Protein AF-0000000087335166 (afdb_homodimer)

pLDDT: mean 91.42, std 12.98, range [30.89, 98.88]

Organism: Triticum turgidum subsp. durum (NCBI:txid4567)

Structure (mmCIF, N/CA/C/O backbone):
data_AF-0000000087335166-model_v1
#
loop_
_entity.id
_entity.type
_entity.pdbx_description
1 polymer 'RNase H type-1 domain-containing protein'
#
loop_
_atom_site.group_PDB
_atom_site.id
_atom_site.type_symbol
_atom_site.label_atom_id
_atom_site.label_alt_id
_atom_site.label_comp_id
_atom_site.label_asym_id
_atom_site.label_entity_id
_atom_site.label_seq_id
_atom_site.pdbx_PDB_ins_code
_atom_site.Cartn_x
_atom_site.Cartn_y
_atom_site.Cartn_z
_atom_site.occupancy
_atom_site.B_iso_or_equiv
_atom_site.auth_seq_id
_atom_site.auth_comp_id
_atom_site.auth_asym_id
_atom_site.auth_atom_id
_atom_site.pdbx_PDB_model_num
ATOM 1 N N . MET A 1 1 ? -33.156 33.031 8.305 1 30.95 1 MET A N 1
ATOM 2 C CA . MET A 1 1 ? -31.938 32.594 8.938 1 30.95 1 MET A CA 1
ATOM 3 C C . MET A 1 1 ? -30.781 32.594 7.945 1 30.95 1 MET A C 1
ATOM 5 O O . MET A 1 1 ? -30.812 31.891 6.934 1 30.95 1 MET A O 1
ATOM 9 N N . THR A 1 2 ? -30.094 33.656 7.699 1 35.56 2 THR A N 1
ATOM 10 C CA . THR A 1 2 ? -29.078 33.875 6.68 1 35.56 2 THR A CA 1
ATOM 11 C C . THR A 1 2 ? -27.969 32.844 6.773 1 35.56 2 THR A C 1
ATOM 13 O O . THR A 1 2 ? -27.453 32.562 7.863 1 35.56 2 THR A O 1
ATOM 16 N N . GLU A 1 3 ? -27.984 31.812 5.883 1 39.59 3 GLU A N 1
ATOM 17 C CA . GLU A 1 3 ? -26.969 30.766 5.836 1 39.59 3 GLU A CA 1
ATOM 18 C C . GLU A 1 3 ? -25.578 31.344 6.094 1 39.59 3 GLU A C 1
ATOM 20 O O . GLU A 1 3 ? -25.188 32.344 5.477 1 39.59 3 GLU A O 1
ATOM 25 N N . LEU A 1 4 ? -25.188 31.453 7.262 1 42.62 4 LEU A N 1
ATOM 26 C CA . LEU A 1 4 ? -23.844 31.891 7.609 1 42.62 4 LEU A CA 1
ATOM 27 C C . LEU A 1 4 ? -22.844 31.516 6.516 1 42.62 4 LEU A C 1
ATOM 29 O O . LEU A 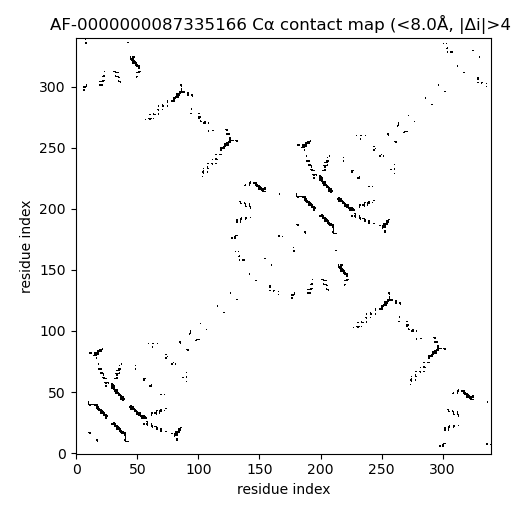1 4 ? -22.938 30.422 5.953 1 42.62 4 LEU A O 1
ATOM 33 N N . PRO A 1 5 ? -22.219 32.375 5.836 1 45.28 5 PRO A N 1
ATOM 34 C CA . PRO A 1 5 ? -21.328 32.125 4.691 1 45.28 5 PRO A CA 1
ATOM 35 C C . PRO A 1 5 ? -20.391 30.953 4.918 1 45.28 5 PRO A C 1
ATOM 37 O O . PRO A 1 5 ? -20 30.688 6.055 1 45.28 5 PRO A O 1
ATOM 40 N N . GLU A 1 6 ? -20.438 29.812 4.23 1 48.62 6 GLU A N 1
ATOM 41 C CA . GLU A 1 6 ? -19.797 28.516 4.074 1 48.62 6 GLU A CA 1
ATOM 42 C C . GLU A 1 6 ? -18.281 28.641 4.156 1 48.62 6 GLU A C 1
ATOM 44 O O . GLU A 1 6 ? -17.562 27.641 3.982 1 48.62 6 GLU A O 1
ATOM 49 N N . THR A 1 7 ? -17.656 29.859 4.105 1 54.09 7 THR A N 1
ATOM 50 C CA . THR A 1 7 ? -16.25 30.125 3.822 1 54.09 7 THR A CA 1
ATOM 51 C C . THR A 1 7 ? -15.43 30.141 5.109 1 54.09 7 THR A C 1
ATOM 53 O O . THR A 1 7 ? -14.297 30.625 5.125 1 54.09 7 THR A O 1
ATOM 56 N N . LYS A 1 8 ? -15.898 29.734 6.285 1 71.06 8 LYS A N 1
ATOM 57 C CA . LYS A 1 8 ? -15.219 30.109 7.523 1 71.06 8 LYS A CA 1
ATOM 58 C C . LYS A 1 8 ? -14.719 28.875 8.266 1 71.06 8 LYS A C 1
ATOM 60 O O . LYS A 1 8 ? -15.211 27.766 8.031 1 71.06 8 LYS A O 1
ATOM 65 N N . TRP A 1 9 ? -13.648 29.125 8.875 1 82.94 9 TRP A N 1
ATOM 66 C CA . TRP A 1 9 ? -13.148 28.156 9.836 1 82.94 9 TRP A CA 1
ATOM 67 C C . TRP A 1 9 ? -14.273 27.641 10.727 1 82.94 9 TRP A C 1
ATOM 69 O O . TRP A 1 9 ? -15.109 28.406 11.195 1 82.94 9 TRP A O 1
ATOM 79 N N . ARG A 1 10 ? -14.43 26.281 10.797 1 84.56 10 ARG A N 1
ATOM 80 C CA . ARG A 1 10 ? -15.484 25.656 11.594 1 84.56 10 ARG A CA 1
ATOM 81 C C . ARG A 1 10 ? -14.961 25.266 12.977 1 84.56 10 ARG A C 1
ATOM 83 O O . ARG A 1 10 ? -13.953 24.562 13.086 1 84.56 10 ARG A O 1
ATOM 90 N N . LYS A 1 11 ? -15.672 25.828 14.016 1 88.25 11 LYS A N 1
ATOM 91 C CA . LYS A 1 11 ? -15.289 25.469 15.375 1 88.25 11 LYS A CA 1
ATOM 92 C C . LYS A 1 11 ? -15.383 23.969 15.609 1 88.25 11 LYS A C 1
ATOM 94 O O . LYS A 1 11 ? -16.328 23.328 15.156 1 88.25 11 LYS A O 1
ATOM 99 N N . PRO A 1 12 ? -14.375 23.469 16.297 1 92.69 12 PRO A N 1
ATOM 100 C CA . PRO A 1 12 ? -14.508 22.062 16.688 1 92.69 12 PRO A CA 1
ATOM 101 C C . PRO A 1 12 ? -15.477 21.875 17.859 1 92.69 12 PRO A C 1
ATOM 103 O O . PRO A 1 12 ? -16 22.859 18.391 1 92.69 12 PRO A O 1
ATOM 106 N N . ASP A 1 13 ? -15.734 20.562 18.203 1 91.25 13 ASP A N 1
ATOM 107 C CA . ASP A 1 13 ? -16.406 20.312 19.469 1 91.25 13 ASP A CA 1
ATOM 108 C C . ASP A 1 13 ? -15.672 20.984 20.625 1 91.25 13 ASP A C 1
ATOM 110 O O . ASP A 1 13 ? -14.445 21.031 20.641 1 91.25 13 ASP A O 1
ATOM 114 N N . PRO A 1 14 ? -16.391 21.578 21.625 1 91.38 14 PRO A N 1
ATOM 115 C CA . PRO A 1 14 ? -15.758 22.359 22.688 1 91.38 14 PRO A CA 1
ATOM 116 C C . PRO A 1 14 ? -14.672 21.578 23.438 1 91.38 14 PRO A C 1
ATOM 118 O O . PRO A 1 14 ? -13.766 22.188 24.016 1 91.38 14 PRO A O 1
ATOM 121 N N . ARG A 1 15 ? -14.68 20.297 23.562 1 93.81 15 ARG A N 1
ATOM 122 C CA . ARG A 1 15 ? -13.672 19.516 24.281 1 93.81 15 ARG A CA 1
ATOM 123 C C . ARG A 1 15 ? -12.5 19.172 23.375 1 93.81 15 ARG A C 1
ATOM 125 O O . ARG A 1 15 ? -11.531 18.562 23.828 1 93.81 15 ARG A O 1
ATOM 132 N N . PHE A 1 16 ? -12.57 19.734 22.141 1 97.44 16 PHE A N 1
ATOM 133 C CA . PHE A 1 16 ? -11.555 19.328 21.172 1 97.44 16 PHE A CA 1
ATOM 134 C C . PHE A 1 16 ? -10.664 20.5 20.781 1 97.44 16 PHE A C 1
ATOM 136 O O . PHE A 1 16 ? -11.109 21.656 20.812 1 97.44 16 PHE A O 1
ATOM 143 N N . ILE A 1 17 ? -9.43 20.141 20.484 1 97.62 17 ILE A N 1
ATOM 144 C CA . ILE A 1 17 ? -8.523 21.062 19.812 1 97.62 17 ILE A CA 1
ATOM 145 C C . ILE A 1 17 ? -8.633 20.891 18.297 1 97.62 17 ILE A C 1
ATOM 147 O O . ILE A 1 17 ? -8.711 19.766 17.797 1 97.62 17 ILE A O 1
ATOM 151 N N . LYS A 1 18 ? -8.625 22.031 17.594 1 97.81 18 LYS A N 1
ATOM 152 C CA . LYS A 1 18 ? -8.664 21.969 16.141 1 97.81 18 LYS A CA 1
ATOM 153 C C . LYS A 1 18 ? -7.258 21.922 15.555 1 97.81 18 LYS A C 1
ATOM 155 O O . LYS A 1 18 ? -6.406 22.75 15.891 1 97.81 18 LYS A O 1
ATOM 160 N N . LEU A 1 19 ? -7.059 21 14.695 1 98.62 19 LEU A N 1
ATOM 161 C CA . LEU A 1 19 ? -5.824 20.875 13.93 1 98.62 19 LEU A CA 1
ATOM 162 C C . LEU A 1 19 ? -6.102 21.016 12.438 1 98.62 19 LEU A C 1
ATOM 164 O O . LEU A 1 19 ? -6.789 20.188 11.844 1 98.62 19 LEU A O 1
ATOM 168 N N . ASN A 1 20 ? -5.637 22.047 11.82 1 98.31 20 ASN A N 1
ATOM 169 C CA . ASN A 1 20 ? -5.66 22.188 10.375 1 98.31 20 ASN A CA 1
ATOM 170 C C . ASN A 1 20 ? -4.305 21.859 9.75 1 98.31 20 ASN A C 1
ATOM 172 O O . ASN A 1 20 ? -3.275 22.359 10.195 1 98.31 20 ASN A O 1
ATOM 176 N N . VAL A 1 21 ? -4.352 21.047 8.703 1 98.75 21 VAL A N 1
ATOM 177 C CA . VAL A 1 21 ? -3.088 20.672 8.07 1 98.75 21 VAL A CA 1
ATOM 178 C C . VAL A 1 21 ? -3.164 20.938 6.566 1 98.75 21 VAL A C 1
ATOM 180 O O . VAL A 1 21 ? -4.246 20.906 5.98 1 98.75 21 VAL A O 1
ATOM 183 N N . ASP A 1 22 ? -2.049 21.203 5.977 1 98.5 22 ASP A N 1
ATOM 184 C CA . ASP A 1 22 ? -1.891 21.359 4.535 1 98.5 22 ASP A CA 1
ATOM 185 C C . ASP A 1 22 ? -0.445 21.109 4.109 1 98.5 22 ASP A C 1
ATOM 187 O O . ASP A 1 22 ? 0.453 21.062 4.953 1 98.5 22 ASP A O 1
ATOM 191 N N . ALA A 1 23 ? -0.263 20.875 2.822 1 98.75 23 ALA A N 1
ATOM 192 C CA . ALA A 1 23 ? 1.06 20.656 2.242 1 98.75 23 ALA A CA 1
ATOM 193 C C . ALA A 1 23 ? 1.219 21.422 0.937 1 98.75 23 ALA A C 1
ATOM 195 O O . ALA A 1 23 ? 0.229 21.766 0.283 1 98.75 23 ALA A O 1
ATOM 196 N N . ALA A 1 24 ? 2.404 21.781 0.688 1 97.94 24 ALA A N 1
ATOM 197 C CA . ALA A 1 24 ? 2.805 22.281 -0.624 1 97.94 24 ALA A CA 1
ATOM 198 C C . ALA A 1 24 ? 3.723 21.297 -1.333 1 97.94 24 ALA A C 1
ATOM 200 O O . ALA A 1 24 ? 4.652 20.75 -0.726 1 97.94 24 ALA A O 1
ATOM 201 N N . PHE A 1 25 ? 3.363 21.016 -2.545 1 97.62 25 PHE A N 1
ATOM 202 C CA . PHE A 1 25 ? 4.168 20.094 -3.336 1 97.62 25 PHE A CA 1
ATOM 203 C C . PHE A 1 25 ? 4.5 20.688 -4.695 1 97.62 25 PHE A C 1
ATOM 205 O O . PHE A 1 25 ? 3.607 21.125 -5.426 1 97.62 25 PHE A O 1
ATOM 212 N N . PHE A 1 26 ? 5.676 20.766 -4.941 1 96 26 PHE A N 1
ATOM 213 C CA . PHE A 1 26 ? 6.152 21.266 -6.227 1 96 26 PHE A CA 1
ATOM 214 C C . PHE A 1 26 ? 6.809 20.141 -7.035 1 96 26 PHE A C 1
ATOM 216 O O . PHE A 1 26 ? 8 19.875 -6.871 1 96 26 PHE A O 1
ATOM 223 N N . ALA A 1 27 ? 6.082 19.656 -7.969 1 93.12 27 ALA A N 1
ATOM 224 C CA . ALA A 1 27 ? 6.402 18.422 -8.703 1 93.12 27 ALA A CA 1
ATOM 225 C C . ALA A 1 27 ? 7.68 18.594 -9.516 1 93.12 27 ALA A C 1
ATOM 227 O O . ALA A 1 27 ? 8.516 17.688 -9.578 1 93.12 27 ALA A O 1
ATOM 228 N N . HIS A 1 28 ? 7.871 19.75 -10.133 1 94.44 28 HIS A N 1
ATOM 229 C CA . HIS A 1 28 ? 9.016 19.984 -11 1 94.44 28 HIS A CA 1
ATOM 230 C C . HIS A 1 28 ? 10.32 19.953 -10.219 1 94.44 28 HIS A C 1
ATOM 232 O O . HIS A 1 28 ? 11.344 19.484 -10.734 1 94.44 28 HIS A O 1
ATOM 238 N N . GLU A 1 29 ? 10.281 20.375 -9.023 1 94.75 29 GLU A N 1
ATOM 239 C CA . GLU A 1 29 ? 11.477 20.438 -8.188 1 94.75 29 GLU A CA 1
ATOM 240 C C . GLU A 1 29 ? 11.602 19.203 -7.301 1 94.75 29 GLU A C 1
ATOM 242 O O . GLU A 1 29 ? 12.656 18.953 -6.73 1 94.75 29 GLU A O 1
ATOM 247 N N . GLY A 1 30 ? 10.508 18.484 -7.148 1 95.5 30 GLY A N 1
ATOM 248 C CA . GLY A 1 30 ? 10.5 17.344 -6.238 1 95.5 30 GLY A CA 1
ATOM 249 C C . GLY A 1 30 ? 10.625 17.75 -4.781 1 95.5 30 GLY A C 1
ATOM 250 O O . GLY A 1 30 ? 11.281 17.062 -3.996 1 95.5 30 GLY A O 1
ATOM 251 N N . ILE A 1 31 ? 10.172 18.906 -4.465 1 96.94 31 ILE A N 1
ATOM 252 C CA . ILE A 1 31 ? 10.281 19.469 -3.121 1 96.94 31 ILE A CA 1
ATOM 253 C C . ILE A 1 31 ? 8.883 19.766 -2.57 1 96.94 31 ILE A C 1
ATOM 255 O O . ILE A 1 31 ? 7.93 19.922 -3.336 1 96.94 31 ILE A O 1
ATOM 259 N N . GLY A 1 32 ? 8.789 19.703 -1.264 1 98 32 GLY A N 1
ATOM 260 C CA . GLY A 1 32 ? 7.52 20.031 -0.636 1 98 32 GLY A CA 1
ATOM 261 C C . GLY A 1 32 ? 7.676 20.656 0.735 1 98 32 GLY A C 1
ATOM 262 O O . GLY A 1 32 ? 8.781 21.031 1.133 1 98 32 GLY A O 1
ATOM 263 N N . ALA A 1 33 ? 6.594 20.828 1.336 1 98.81 33 ALA A N 1
ATOM 264 C CA . ALA A 1 33 ? 6.531 21.359 2.699 1 98.81 33 ALA A CA 1
ATOM 265 C C . ALA A 1 33 ? 5.207 21 3.363 1 98.81 33 ALA A C 1
ATOM 267 O O . ALA A 1 33 ? 4.215 20.734 2.682 1 98.81 33 ALA A O 1
ATOM 268 N N . THR A 1 34 ? 5.246 20.953 4.641 1 98.88 34 THR A N 1
ATOM 269 C CA . THR A 1 34 ? 4.035 20.656 5.402 1 98.88 34 THR A CA 1
ATOM 270 C C . THR A 1 34 ? 3.742 21.766 6.406 1 98.88 34 THR A C 1
ATOM 272 O O . THR A 1 34 ? 4.637 22.531 6.773 1 98.88 34 THR A O 1
ATOM 275 N N . ALA A 1 35 ? 2.492 21.859 6.789 1 98.88 35 ALA A N 1
ATOM 276 C CA . ALA A 1 35 ? 2.062 22.828 7.785 1 98.88 35 ALA A CA 1
ATOM 277 C C . ALA A 1 35 ? 0.957 22.266 8.672 1 98.88 35 ALA A C 1
ATOM 279 O O . ALA A 1 35 ? 0.096 21.516 8.195 1 98.88 35 ALA A O 1
ATOM 280 N N . ALA A 1 36 ? 0.984 22.641 9.883 1 98.88 36 ALA A N 1
ATOM 281 C CA . ALA A 1 36 ? -0.022 22.281 10.883 1 98.88 36 ALA A CA 1
ATOM 282 C C . ALA A 1 36 ? -0.33 23.453 11.805 1 98.88 36 ALA A C 1
ATOM 284 O O . ALA A 1 36 ? 0.583 24.141 12.273 1 98.88 36 ALA A O 1
ATOM 285 N N . ILE A 1 37 ? -1.623 23.734 11.984 1 98.38 37 ILE A N 1
ATOM 286 C CA . ILE A 1 37 ? -2.078 24.828 12.836 1 98.38 37 ILE A CA 1
ATOM 287 C C . ILE A 1 37 ? -3.002 24.281 13.922 1 98.38 37 ILE A C 1
ATOM 289 O O . ILE A 1 37 ? -3.969 23.578 13.625 1 98.38 37 ILE A O 1
ATOM 293 N N . LEU A 1 38 ? -2.725 24.625 15.156 1 98.38 38 LEU A N 1
ATOM 294 C CA . LEU A 1 38 ? -3.566 24.234 16.281 1 98.38 38 LEU A CA 1
ATOM 295 C C . LEU A 1 38 ? -4.293 25.453 16.859 1 98.38 38 LEU A C 1
ATOM 297 O O . LEU A 1 38 ? -3.664 26.453 17.188 1 98.38 38 LEU A O 1
ATOM 301 N N . ARG A 1 39 ? -5.551 25.312 16.938 1 96.75 39 ARG A N 1
ATOM 302 C CA . ARG A 1 39 ? -6.391 26.344 17.531 1 96.75 39 ARG A CA 1
ATOM 303 C C . ARG A 1 39 ? -7.348 25.734 18.562 1 96.75 39 ARG A C 1
ATOM 305 O O . ARG A 1 39 ? -7.734 24.578 18.438 1 96.75 39 ARG A O 1
ATOM 312 N N . ASP A 1 40 ? -7.805 26.609 19.531 1 95.19 40 ASP A N 1
ATOM 313 C CA . ASP A 1 40 ? -8.789 26.125 20.5 1 95.19 40 ASP A CA 1
ATOM 314 C C . ASP A 1 40 ? -10.211 26.266 19.938 1 95.19 40 ASP A C 1
ATOM 316 O O . ASP A 1 40 ? -10.391 26.625 18.781 1 95.19 40 ASP A O 1
ATOM 320 N N . ASN A 1 41 ? -11.164 25.922 20.766 1 92 41 ASN A N 1
ATOM 321 C CA . ASN A 1 41 ? -12.547 25.859 20.297 1 92 41 ASN A CA 1
ATOM 322 C C . ASN A 1 41 ? -13.125 27.266 20.078 1 92 41 ASN A C 1
ATOM 324 O O . ASN A 1 41 ? -14.234 27.406 19.562 1 92 41 ASN A O 1
ATOM 328 N N . ARG A 1 42 ? -12.453 28.312 20.391 1 88.69 42 ARG A N 1
ATOM 329 C CA . ARG A 1 42 ? -12.883 29.688 20.156 1 88.69 42 ARG A CA 1
ATOM 330 C C . ARG A 1 42 ? -12.156 30.281 18.969 1 88.69 42 ARG A C 1
ATOM 332 O O . ARG A 1 42 ? -12.375 31.453 18.609 1 88.69 42 ARG A O 1
ATOM 339 N N . GLY A 1 43 ? -11.25 29.484 18.422 1 91.69 43 GLY A N 1
ATOM 340 C CA . GLY A 1 43 ? -10.523 29.953 17.25 1 91.69 43 GLY A CA 1
ATOM 341 C C . GLY A 1 43 ? -9.203 30.609 17.594 1 91.69 43 GLY A C 1
ATOM 342 O O . GLY A 1 43 ? -8.508 31.125 16.703 1 91.69 43 GLY A O 1
ATOM 343 N N . ASN A 1 44 ? -8.852 30.625 18.875 1 92.69 44 ASN A N 1
ATOM 344 C CA . ASN A 1 44 ? -7.582 31.203 19.281 1 92.69 44 ASN A CA 1
ATOM 345 C C . ASN A 1 44 ? -6.406 30.312 18.891 1 92.69 44 ASN A C 1
ATOM 347 O O . ASN A 1 44 ? -6.469 29.094 19.047 1 92.69 44 ASN A O 1
ATOM 351 N N . PHE A 1 45 ? -5.367 30.984 18.469 1 96.19 45 PHE A N 1
ATOM 352 C CA . PHE A 1 45 ? -4.137 30.297 18.094 1 96.19 45 PHE A CA 1
ATOM 353 C C . PHE A 1 45 ? -3.469 29.672 19.297 1 96.19 45 PHE A C 1
ATOM 355 O O . PHE A 1 45 ? -3.324 30.312 20.344 1 96.19 45 PHE A O 1
ATOM 362 N N . ILE A 1 46 ? -3.061 28.438 19.188 1 97.88 46 ILE A N 1
ATOM 363 C CA . ILE A 1 46 ? -2.334 27.75 20.25 1 97.88 46 ILE A CA 1
ATOM 364 C C . ILE A 1 46 ? -0.884 27.531 19.828 1 97.88 46 ILE A C 1
ATOM 366 O O . ILE A 1 46 ? 0.045 27.891 20.547 1 97.88 46 ILE A O 1
ATOM 370 N N . ALA A 1 47 ? -0.665 26.969 18.703 1 98.62 47 ALA A N 1
ATOM 371 C CA . ALA A 1 47 ? 0.658 26.578 18.219 1 98.62 47 ALA A CA 1
ATOM 372 C C . ALA A 1 47 ? 0.633 26.281 16.719 1 98.62 47 ALA A C 1
ATOM 374 O O . ALA A 1 47 ? -0.438 26.125 16.125 1 98.62 47 ALA A O 1
ATOM 375 N N . ALA A 1 48 ? 1.848 26.219 16.125 1 98.69 48 ALA A N 1
ATOM 376 C CA . ALA A 1 48 ? 1.975 25.859 14.719 1 98.69 48 ALA A CA 1
ATOM 377 C C . ALA A 1 48 ? 3.303 25.156 14.445 1 98.69 48 ALA A C 1
ATOM 379 O O . ALA A 1 48 ? 4.242 25.266 15.234 1 98.69 48 ALA A O 1
ATOM 380 N N . HIS A 1 49 ? 3.262 24.391 13.398 1 98.75 49 HIS A N 1
ATOM 381 C CA . HIS A 1 49 ? 4.426 23.641 12.93 1 98.75 49 HIS A CA 1
ATOM 382 C C . HIS A 1 49 ? 4.52 23.656 11.414 1 98.75 49 HIS A C 1
ATOM 384 O O . HIS A 1 49 ? 3.504 23.547 10.719 1 98.75 49 HIS A O 1
ATOM 390 N N . CYS A 1 50 ? 5.684 23.922 10.875 1 98.69 50 CYS A N 1
ATOM 391 C CA . CYS A 1 50 ? 5.906 23.75 9.445 1 98.69 50 CYS A CA 1
ATOM 392 C C . CYS A 1 50 ? 7.23 23.047 9.18 1 98.69 50 CYS A C 1
ATOM 394 O O . CYS A 1 50 ? 8.148 23.109 9.992 1 98.69 50 CYS A O 1
ATOM 396 N N . LYS A 1 51 ? 7.309 22.344 8.125 1 98.75 51 LYS A N 1
ATOM 397 C CA . LYS A 1 51 ? 8.484 21.531 7.805 1 98.75 51 LYS A CA 1
ATOM 398 C C . LYS A 1 51 ? 8.766 21.531 6.305 1 98.75 51 LYS A C 1
ATOM 400 O O . LYS A 1 51 ? 7.875 21.25 5.5 1 98.75 51 LYS A O 1
ATOM 405 N N . PHE A 1 52 ? 9.984 21.938 5.977 1 98.62 52 PHE A N 1
ATOM 406 C CA . PHE A 1 52 ? 10.461 21.844 4.602 1 98.62 52 PHE A CA 1
ATOM 407 C C . PHE A 1 52 ? 10.852 20.422 4.254 1 98.62 52 PHE A C 1
ATOM 409 O O . PHE A 1 52 ? 11.5 19.734 5.051 1 98.62 52 PHE A O 1
ATOM 416 N N . ILE A 1 53 ? 10.367 19.953 3.111 1 98 53 ILE A N 1
ATOM 417 C CA . ILE A 1 53 ? 10.664 18.594 2.639 1 98 53 ILE A CA 1
ATOM 418 C C . ILE A 1 53 ? 11.547 18.672 1.392 1 98 53 ILE A C 1
ATOM 420 O O . ILE A 1 53 ? 11.055 18.969 0.299 1 98 53 ILE A O 1
ATOM 424 N N . ALA A 1 54 ? 12.758 18.328 1.493 1 97.31 54 ALA A N 1
ATOM 425 C CA . ALA A 1 54 ? 13.742 18.5 0.43 1 97.31 54 ALA A CA 1
ATOM 426 C C . ALA A 1 54 ? 13.523 17.5 -0.695 1 97.31 54 ALA A C 1
ATOM 428 O O . ALA A 1 54 ? 13.898 17.75 -1.844 1 97.31 54 ALA A O 1
ATOM 429 N N . ILE A 1 55 ? 13.031 16.328 -0.344 1 95.19 55 ILE A N 1
ATOM 430 C CA . ILE A 1 55 ? 12.719 15.312 -1.335 1 95.19 55 ILE A CA 1
ATOM 431 C C . ILE A 1 55 ? 11.289 14.812 -1.125 1 95.19 55 ILE A C 1
ATOM 433 O O . ILE A 1 55 ? 11.016 14.062 -0.185 1 95.19 55 ILE A O 1
ATOM 437 N N . ALA A 1 56 ? 10.422 15.297 -1.958 1 93.88 56 ALA A N 1
ATOM 438 C CA . ALA A 1 56 ? 9.016 14.898 -1.909 1 93.88 56 ALA A CA 1
ATOM 439 C C . ALA A 1 56 ? 8.648 14.055 -3.123 1 93.88 56 ALA A C 1
ATOM 441 O O . ALA A 1 56 ? 8.891 14.453 -4.266 1 93.88 56 ALA A O 1
ATOM 442 N N . ALA A 1 57 ? 8.125 12.875 -2.885 1 90.44 57 ALA A N 1
ATOM 443 C CA . ALA A 1 57 ? 7.844 11.898 -3.936 1 90.44 57 ALA A CA 1
ATOM 444 C C . ALA A 1 57 ? 6.68 12.359 -4.812 1 90.44 57 ALA A C 1
ATOM 446 O O . ALA A 1 57 ? 6.789 12.383 -6.039 1 90.44 57 ALA A O 1
ATOM 447 N N . ASP A 1 58 ? 5.586 12.672 -4.211 1 92.75 58 ASP A N 1
ATOM 448 C CA . ASP A 1 58 ? 4.383 13.094 -4.926 1 92.75 58 ASP A CA 1
ATOM 449 C C . ASP A 1 58 ? 3.449 13.891 -4.016 1 92.75 58 ASP A C 1
ATOM 451 O O . ASP A 1 58 ? 3.736 14.07 -2.83 1 92.75 58 ASP A O 1
ATOM 455 N N . ALA A 1 59 ? 2.389 14.352 -4.621 1 94.69 59 ALA A N 1
ATOM 456 C CA . ALA A 1 59 ? 1.476 15.25 -3.918 1 94.69 59 ALA A CA 1
ATOM 457 C C . ALA A 1 59 ? 0.772 14.531 -2.77 1 94.69 59 ALA A C 1
ATOM 459 O O . ALA A 1 59 ? 0.685 15.062 -1.659 1 94.69 59 ALA A O 1
ATOM 460 N N . ILE A 1 60 ? 0.292 13.297 -2.984 1 93.94 60 ILE A N 1
ATOM 461 C CA . ILE A 1 60 ? -0.485 12.586 -1.978 1 93.94 60 ILE A CA 1
ATOM 462 C C . ILE A 1 60 ? 0.413 12.211 -0.798 1 93.94 60 ILE A C 1
ATOM 464 O O . ILE A 1 60 ? -0.008 12.289 0.358 1 93.94 60 ILE A O 1
ATOM 468 N N . THR A 1 61 ? 1.596 11.836 -1.104 1 95.38 61 THR A N 1
ATOM 469 C CA . THR A 1 61 ? 2.535 11.516 -0.034 1 95.38 61 THR A CA 1
ATOM 470 C C . THR A 1 61 ? 2.838 12.758 0.801 1 95.38 61 THR A C 1
ATOM 472 O O . THR A 1 61 ? 2.906 12.688 2.029 1 95.38 61 THR A O 1
ATOM 475 N N . THR A 1 62 ? 3.004 13.859 0.151 1 97.94 62 THR A N 1
ATOM 476 C CA . THR A 1 62 ? 3.297 15.102 0.859 1 97.94 62 THR A CA 1
ATOM 477 C C . THR A 1 62 ? 2.123 15.508 1.746 1 97.94 62 THR A C 1
ATOM 479 O O . THR A 1 62 ? 2.32 15.953 2.879 1 97.94 62 THR A O 1
ATOM 482 N N . LYS A 1 63 ? 0.919 15.352 1.229 1 97.81 63 LYS A N 1
ATOM 483 C CA . LYS A 1 63 ? -0.272 15.648 2.021 1 97.81 63 LYS A CA 1
ATOM 484 C C . LYS A 1 63 ? -0.383 14.695 3.213 1 97.81 63 LYS A C 1
ATOM 486 O O . LYS A 1 63 ? -0.771 15.109 4.309 1 97.81 63 LYS A O 1
ATOM 491 N N . ALA A 1 64 ? -0.062 13.453 3.01 1 97.56 64 ALA A N 1
ATOM 492 C CA . ALA A 1 64 ? -0.031 12.484 4.105 1 97.56 64 ALA A CA 1
ATOM 493 C C . ALA A 1 64 ? 0.981 12.898 5.172 1 97.56 64 ALA A C 1
ATOM 495 O O . ALA A 1 64 ? 0.722 12.758 6.367 1 97.56 64 ALA A O 1
ATOM 496 N N . MET A 1 65 ? 2.088 13.367 4.711 1 98.44 65 MET A N 1
ATOM 497 C CA . MET A 1 65 ? 3.125 13.82 5.633 1 98.44 65 MET A CA 1
ATOM 498 C C . MET A 1 65 ? 2.631 14.992 6.477 1 98.44 65 MET A C 1
ATOM 500 O O . MET A 1 65 ? 2.939 15.078 7.664 1 98.44 65 MET A O 1
ATOM 504 N N . ALA A 1 66 ? 1.953 15.844 5.855 1 98.81 66 ALA A N 1
ATOM 505 C CA . ALA A 1 66 ? 1.384 16.953 6.613 1 98.81 66 ALA A CA 1
ATOM 506 C C . ALA A 1 66 ? 0.454 16.453 7.711 1 98.81 66 ALA A C 1
ATOM 508 O O . ALA A 1 66 ? 0.479 16.953 8.836 1 98.81 66 ALA A O 1
ATOM 509 N N . MET A 1 67 ? -0.375 15.492 7.391 1 98.75 67 MET A N 1
ATOM 510 C CA . MET A 1 67 ? -1.259 14.859 8.367 1 98.75 67 MET A CA 1
ATOM 511 C C . MET A 1 67 ? -0.456 14.234 9.5 1 98.75 67 MET A C 1
ATOM 513 O O . MET A 1 67 ? -0.72 14.5 10.68 1 98.75 67 MET A O 1
ATOM 517 N N . ARG A 1 68 ? 0.541 13.453 9.133 1 98.69 68 ARG A N 1
ATOM 518 C CA . ARG A 1 68 ? 1.398 12.805 10.109 1 98.69 68 ARG A CA 1
ATOM 519 C C . ARG A 1 68 ? 2.064 13.82 11.023 1 98.69 68 ARG A C 1
ATOM 521 O O . ARG A 1 68 ? 2.02 13.688 12.25 1 98.69 68 ARG A O 1
ATOM 528 N N . ASP A 1 69 ? 2.68 14.828 10.398 1 98.75 69 ASP A N 1
ATOM 529 C CA . ASP A 1 69 ? 3.42 15.836 11.148 1 98.75 69 ASP A CA 1
ATOM 530 C C . ASP A 1 69 ? 2.498 16.594 12.109 1 98.75 69 ASP A C 1
ATOM 532 O O . ASP A 1 69 ? 2.881 16.891 13.234 1 98.75 69 ASP A O 1
ATOM 536 N N . GLY A 1 70 ? 1.324 16.891 11.609 1 98.88 70 GLY A N 1
ATOM 537 C CA . GLY A 1 70 ? 0.349 17.562 12.453 1 98.88 70 GLY A CA 1
ATOM 538 C C . GLY A 1 70 ? -0.081 16.734 13.648 1 98.88 70 GLY A C 1
ATOM 539 O O . GLY A 1 70 ? -0.126 17.234 14.7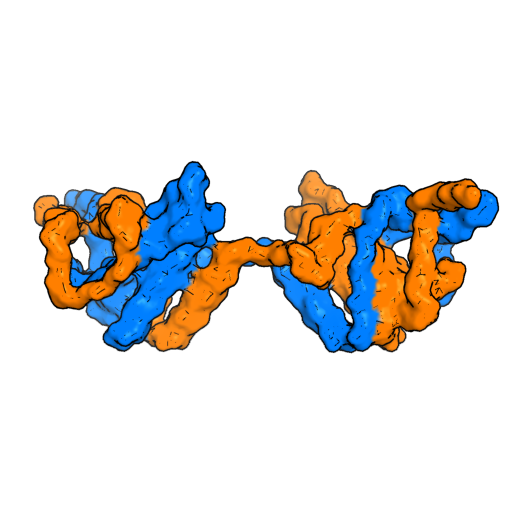73 1 98.88 70 GLY A O 1
ATOM 540 N N . LEU A 1 71 ? -0.415 15.547 13.43 1 98.69 71 LEU A N 1
ATOM 541 C CA . LEU A 1 71 ? -0.816 14.641 14.5 1 98.69 71 LEU A CA 1
ATOM 542 C C . LEU A 1 71 ? 0.31 14.461 15.508 1 98.69 71 LEU A C 1
ATOM 544 O O . LEU A 1 71 ? 0.073 14.5 16.719 1 98.69 71 LEU A O 1
ATOM 548 N N . LEU A 1 72 ? 1.489 14.289 14.961 1 98.31 72 LEU A N 1
ATOM 549 C CA . LEU A 1 72 ? 2.65 14.148 15.828 1 98.31 72 LEU A CA 1
ATOM 550 C C . LEU A 1 72 ? 2.832 15.391 16.688 1 98.31 72 LEU A C 1
ATOM 552 O O . LEU A 1 72 ? 3.09 15.289 17.891 1 98.31 72 LEU A O 1
ATOM 556 N N . PHE A 1 73 ? 2.727 16.516 16.094 1 98.56 73 PHE A N 1
ATOM 557 C CA . PHE A 1 73 ? 2.887 17.797 16.781 1 98.56 73 PHE A CA 1
ATOM 558 C C . PHE A 1 73 ? 1.848 17.953 17.891 1 98.56 73 PHE A C 1
ATOM 560 O O . PHE A 1 73 ? 2.189 18.25 19.031 1 98.56 73 PHE A O 1
ATOM 567 N N . ALA A 1 74 ? 0.625 17.672 17.547 1 98.56 74 ALA A N 1
ATOM 568 C CA . ALA A 1 74 ? -0.448 17.75 18.547 1 98.56 74 ALA A CA 1
ATOM 569 C C . ALA A 1 74 ? -0.212 16.781 19.688 1 98.56 74 ALA A C 1
ATOM 571 O O . ALA A 1 74 ? -0.392 17.125 20.859 1 98.56 74 ALA A O 1
ATOM 572 N N . ASN A 1 75 ? 0.161 15.609 19.359 1 98.12 75 ASN A N 1
ATOM 573 C CA . ASN A 1 75 ? 0.441 14.594 20.375 1 98.12 75 ASN A CA 1
ATOM 574 C C . ASN A 1 75 ? 1.581 15.016 21.297 1 98.12 75 ASN A C 1
ATOM 576 O O . ASN A 1 75 ? 1.519 14.797 22.5 1 98.12 75 ASN A O 1
ATOM 580 N N . SER A 1 76 ? 2.607 15.586 20.703 1 97.69 76 SER A N 1
ATOM 581 C CA . SER A 1 76 ? 3.783 15.992 21.453 1 97.69 76 SER A CA 1
ATOM 582 C C . SER A 1 76 ? 3.436 17.078 22.469 1 97.69 76 SER A C 1
ATOM 584 O O . SER A 1 76 ? 4.133 17.266 23.469 1 97.69 76 SER A O 1
ATOM 586 N N . LEU A 1 77 ? 2.408 17.844 22.234 1 97.81 77 LEU A N 1
ATOM 587 C CA . LEU A 1 77 ? 1.975 18.922 23.125 1 97.81 77 LEU A CA 1
ATOM 588 C C . LEU A 1 77 ? 1.025 18.375 24.188 1 97.81 77 LEU A C 1
ATOM 590 O O . LEU A 1 77 ? 0.584 19.125 25.062 1 97.81 77 LEU A O 1
ATOM 594 N N . GLY A 1 78 ? 0.622 17.125 24.047 1 97.25 78 GLY A N 1
ATOM 595 C CA . GLY A 1 78 ? -0.145 16.453 25.094 1 97.25 78 GLY A CA 1
ATOM 596 C C . GLY A 1 78 ? -1.645 16.547 24.875 1 97.25 78 GLY A C 1
ATOM 597 O O . GLY A 1 78 ? -2.426 16.25 25.781 1 97.25 78 GLY A O 1
ATOM 598 N N . PHE A 1 79 ? -2.035 16.938 23.734 1 97.25 79 PHE A N 1
ATOM 599 C CA . PHE A 1 79 ? -3.469 17 23.484 1 97.25 79 PHE A CA 1
ATOM 600 C C . PHE A 1 79 ? -4.043 15.609 23.266 1 97.25 79 PHE A C 1
ATOM 602 O O . PHE A 1 79 ? -3.416 14.766 22.625 1 97.25 79 PHE A O 1
ATOM 609 N N . SER A 1 80 ? -5.289 15.406 23.797 1 97.69 80 SER A N 1
ATOM 610 C CA . SER A 1 80 ? -5.832 14.047 23.766 1 97.69 80 SER A CA 1
ATOM 611 C C . SER A 1 80 ? -7.133 14 22.969 1 97.69 80 SER A C 1
ATOM 613 O O . SER A 1 80 ? -7.66 12.914 22.703 1 97.69 80 SER A O 1
ATOM 615 N N . ARG A 1 81 ? -7.703 15.094 22.688 1 98.12 81 ARG A N 1
ATOM 616 C CA . ARG A 1 81 ? -8.891 15.203 21.844 1 98.12 81 ARG A CA 1
ATOM 617 C C . ARG A 1 81 ? -8.672 16.188 20.703 1 98.12 81 ARG A C 1
ATOM 619 O O . ARG A 1 81 ? -8.594 17.406 20.938 1 98.12 81 ARG A O 1
ATOM 626 N N . ILE A 1 82 ? -8.625 15.688 19.547 1 98.31 82 ILE A N 1
ATOM 627 C CA . ILE A 1 82 ? -8.219 16.5 18.406 1 98.31 82 ILE A CA 1
ATOM 628 C C . ILE A 1 82 ? -9.227 16.328 17.266 1 98.31 82 ILE A C 1
ATOM 630 O O . ILE A 1 82 ? -9.625 15.203 16.938 1 98.31 82 ILE A O 1
ATOM 634 N N . GLU A 1 83 ? -9.695 17.359 16.703 1 98.25 83 GLU A N 1
ATOM 635 C CA . GLU A 1 83 ? -10.406 17.391 15.43 1 98.25 83 GLU A CA 1
ATOM 636 C C . GLU A 1 83 ? -9.5 17.891 14.305 1 98.25 83 GLU A C 1
ATOM 638 O O . GLU A 1 83 ? -9.125 19.062 14.281 1 98.25 83 GLU A O 1
ATOM 643 N N . VAL A 1 84 ? -9.203 17.031 13.398 1 98.44 84 VAL A N 1
ATOM 644 C CA . VAL A 1 84 ? -8.281 17.359 12.312 1 98.44 84 VAL A CA 1
ATOM 645 C C . VAL A 1 84 ? -9.07 17.734 11.062 1 98.44 84 VAL A C 1
ATOM 647 O O . VAL A 1 84 ? -10.039 17.062 10.703 1 98.44 84 VAL A O 1
ATOM 650 N N . GLU A 1 85 ? -8.617 18.766 10.438 1 97.69 85 GLU A N 1
ATOM 651 C CA . GLU A 1 85 ? -9.234 19.203 9.188 1 97.69 85 GLU A CA 1
ATOM 652 C C . GLU A 1 85 ? -8.188 19.391 8.086 1 97.69 85 GLU A C 1
ATOM 654 O O . GLU A 1 85 ? -7.094 19.891 8.344 1 97.69 85 GLU A O 1
ATOM 659 N N . SER A 1 86 ? -8.5 19 6.922 1 97.69 86 SER A N 1
ATOM 660 C CA . SER A 1 86 ? -7.699 19.172 5.711 1 97.69 86 SER A CA 1
ATOM 661 C C . SER A 1 86 ? -8.586 19.422 4.492 1 97.69 86 SER A C 1
ATOM 663 O O . SER A 1 86 ? -9.719 18.938 4.441 1 97.69 86 SER A O 1
ATOM 665 N N . ASP A 1 87 ? -8.062 20.062 3.539 1 96.06 87 ASP A N 1
ATOM 666 C CA . ASP A 1 87 ? -8.852 20.281 2.33 1 96.06 87 ASP A CA 1
ATOM 667 C C . ASP A 1 87 ? -8.609 19.156 1.314 1 96.06 87 ASP A C 1
ATOM 669 O O . ASP A 1 87 ? -9.055 19.25 0.17 1 96.06 87 ASP A O 1
ATOM 673 N N . SER A 1 88 ? -7.895 18.219 1.65 1 96.5 88 SER A N 1
ATOM 674 C CA . SER A 1 88 ? -7.715 17.031 0.835 1 96.5 88 SER A CA 1
ATOM 675 C C . SER A 1 88 ? -8.703 15.938 1.231 1 96.5 88 SER A C 1
ATOM 677 O O . SER A 1 88 ? -8.492 15.234 2.225 1 96.5 88 SER A O 1
ATOM 679 N N . LEU A 1 89 ? -9.695 15.82 0.414 1 95.38 89 LEU A N 1
ATOM 680 C CA . LEU A 1 89 ? -10.695 14.789 0.679 1 95.38 89 LEU A CA 1
ATOM 681 C C . LEU A 1 89 ? -10.062 13.406 0.695 1 95.38 89 LEU A C 1
ATOM 683 O O . LEU A 1 89 ? -10.438 12.555 1.509 1 95.38 89 LEU A O 1
ATOM 687 N N . GLN A 1 90 ? -9.133 13.195 -0.191 1 93.94 90 GLN A N 1
ATOM 688 C CA . GLN A 1 90 ? -8.469 11.898 -0.288 1 93.94 90 GLN A CA 1
ATOM 689 C C . GLN A 1 90 ? -7.762 11.547 1.018 1 93.94 90 GLN A C 1
ATOM 691 O O . GLN A 1 90 ? -7.922 10.438 1.535 1 93.94 90 GLN A O 1
ATOM 696 N N . VAL A 1 91 ? -7.043 12.453 1.62 1 96.38 91 VAL A N 1
ATOM 697 C CA . VAL A 1 91 ? -6.301 12.234 2.855 1 96.38 91 VAL A CA 1
ATOM 698 C C . VAL A 1 91 ? -7.27 12 4.012 1 96.38 91 VAL A C 1
ATOM 700 O O . VAL A 1 91 ? -7.059 11.109 4.84 1 96.38 91 VAL A O 1
ATOM 703 N N . ILE A 1 92 ? -8.312 12.773 4.016 1 97.06 92 ILE A N 1
ATOM 704 C CA . ILE A 1 92 ? -9.312 12.633 5.062 1 97.06 92 ILE A CA 1
ATOM 705 C C . ILE A 1 92 ? -9.953 11.25 4.988 1 97.06 92 ILE A C 1
ATOM 707 O O . ILE A 1 92 ? -10.117 10.578 6.008 1 97.06 92 ILE A O 1
ATOM 711 N N . ASN A 1 93 ? -10.297 10.828 3.807 1 94.5 93 ASN A N 1
ATOM 712 C CA . ASN A 1 93 ? -10.922 9.516 3.635 1 94.5 93 ASN A CA 1
ATOM 713 C C . ASN A 1 93 ? -9.984 8.391 4.059 1 94.5 93 ASN A C 1
ATOM 715 O O . ASN A 1 93 ? -10.414 7.414 4.672 1 94.5 93 ASN A O 1
ATOM 719 N N . PHE A 1 94 ? -8.734 8.516 3.76 1 92.06 94 PHE A N 1
ATOM 720 C CA . PHE A 1 94 ? -7.754 7.508 4.148 1 92.06 94 PHE A CA 1
ATOM 721 C C . PHE A 1 94 ? -7.625 7.441 5.664 1 92.06 94 PHE A C 1
ATOM 723 O O . PHE A 1 94 ? -7.676 6.355 6.25 1 92.06 94 PHE A O 1
ATOM 730 N N . CYS A 1 95 ? -7.582 8.547 6.324 1 94.81 95 CYS A N 1
ATOM 731 C CA . CYS A 1 95 ? -7.34 8.602 7.762 1 94.81 95 CYS A CA 1
ATOM 732 C C . CYS A 1 95 ? -8.594 8.234 8.547 1 94.81 95 CYS A C 1
ATOM 734 O O . CYS A 1 95 ? -8.5 7.672 9.641 1 94.81 95 CYS A O 1
ATOM 736 N N . SER A 1 96 ? -9.711 8.555 7.988 1 93.94 96 SER A N 1
ATOM 737 C CA . SER A 1 96 ? -10.953 8.258 8.688 1 93.94 96 SER A CA 1
ATOM 738 C C . SER A 1 96 ? -11.375 6.809 8.477 1 93.94 96 SER A C 1
ATOM 740 O O . SER A 1 96 ? -12.32 6.332 9.109 1 93.94 96 SER A O 1
ATOM 742 N N . GLY A 1 97 ? -10.727 6.133 7.512 1 89.88 97 GLY A N 1
ATOM 743 C CA . GLY A 1 97 ? -11.031 4.734 7.258 1 89.88 97 GLY A CA 1
ATOM 744 C C . GLY A 1 97 ? -12.133 4.539 6.234 1 89.88 97 GLY A C 1
ATOM 745 O O . GLY A 1 97 ? -12.57 3.412 5.996 1 89.88 97 GLY A O 1
ATOM 746 N N . GLN A 1 98 ? -12.586 5.625 5.691 1 88.06 98 GLN A N 1
ATOM 747 C CA . GLN A 1 98 ? -13.617 5.523 4.664 1 88.06 98 GLN A CA 1
ATOM 748 C C . GLN A 1 98 ? -13.078 4.844 3.408 1 88.06 98 GLN A C 1
ATOM 750 O O . GLN A 1 98 ? -13.82 4.184 2.684 1 88.06 98 GLN A O 1
ATOM 755 N N . THR A 1 99 ? -11.797 5.086 3.066 1 86.88 99 THR A N 1
ATOM 756 C CA . THR A 1 99 ? -11.102 4.438 1.964 1 86.88 99 THR A CA 1
ATOM 757 C C . THR A 1 99 ? -9.789 3.814 2.445 1 86.88 99 THR A C 1
ATOM 759 O O . THR A 1 99 ? -9.102 4.387 3.291 1 86.88 99 THR A O 1
ATOM 762 N N . ARG A 1 100 ? -9.469 2.746 1.746 1 81.94 100 ARG A N 1
ATOM 763 C CA . ARG A 1 100 ? -8.195 2.123 2.084 1 81.94 100 ARG A CA 1
ATOM 764 C C . ARG A 1 100 ? -7.035 2.871 1.438 1 81.94 100 ARG A C 1
ATOM 766 O O . ARG A 1 100 ? -7.125 3.293 0.282 1 81.94 100 ARG A O 1
ATOM 773 N N . TRP A 1 101 ? -6.012 3.031 2.215 1 78.44 101 TRP A N 1
ATOM 774 C CA . TRP A 1 101 ? -4.859 3.781 1.729 1 78.44 101 TRP A CA 1
ATOM 775 C C . TRP A 1 101 ? -3.875 2.863 1.011 1 78.44 101 TRP A C 1
ATOM 777 O O . TRP A 1 101 ? -2.896 3.328 0.424 1 78.44 101 TRP A O 1
ATOM 787 N N . TRP A 1 102 ? -4.109 1.571 1.053 1 74 102 TRP A N 1
ATOM 788 C CA . TRP A 1 102 ? -3.266 0.604 0.362 1 74 102 TRP A CA 1
ATOM 789 C C . TRP A 1 102 ? -4.047 -0.125 -0.725 1 74 102 TRP A C 1
ATOM 791 O O . TRP A 1 102 ? -5.27 -0.271 -0.627 1 74 102 TRP A O 1
ATOM 801 N N . ASP A 1 103 ? -3.332 -0.458 -1.769 1 77.5 103 ASP A N 1
ATOM 802 C CA . ASP A 1 103 ? -3.959 -1.219 -2.846 1 77.5 103 ASP A CA 1
ATOM 803 C C . ASP A 1 103 ? -4.191 -2.67 -2.43 1 77.5 103 ASP A C 1
ATOM 805 O O . ASP A 1 103 ? -3.504 -3.184 -1.544 1 77.5 103 ASP A O 1
ATOM 809 N N . GLU A 1 104 ? -5.207 -3.271 -3.055 1 82.56 104 GLU A N 1
ATOM 810 C CA . GLU A 1 104 ? -5.523 -4.676 -2.812 1 82.56 104 GLU A CA 1
ATOM 811 C C . GLU A 1 104 ? -4.301 -5.562 -3.018 1 82.56 104 GLU A C 1
ATOM 813 O O . GLU A 1 104 ? -4.094 -6.527 -2.279 1 82.56 104 GLU A O 1
ATOM 818 N N . ALA A 1 105 ? -3.467 -5.121 -3.916 1 89.25 105 ALA A N 1
ATOM 819 C CA . ALA A 1 105 ? -2.275 -5.91 -4.219 1 89.25 105 ALA A CA 1
ATOM 820 C C . ALA A 1 105 ? -1.293 -5.891 -3.053 1 89.25 105 ALA A C 1
ATOM 822 O O . ALA A 1 105 ? -0.62 -6.887 -2.785 1 89.25 105 ALA A O 1
ATOM 823 N N . ALA A 1 106 ? -1.262 -4.754 -2.373 1 87.75 106 ALA A N 1
ATOM 824 C CA . ALA A 1 106 ? -0.332 -4.598 -1.257 1 87.75 106 ALA A CA 1
ATOM 825 C C . ALA A 1 106 ? -0.608 -5.625 -0.164 1 87.75 106 ALA A C 1
ATOM 827 O O . ALA A 1 106 ? 0.322 -6.215 0.391 1 87.75 106 ALA A O 1
ATOM 828 N N . VAL A 1 107 ? -1.847 -5.879 0.132 1 86.75 107 VAL A N 1
ATOM 829 C CA . VAL A 1 107 ? -2.244 -6.84 1.154 1 86.75 107 VAL A CA 1
ATOM 830 C C . VAL A 1 107 ? -1.793 -8.242 0.75 1 86.75 107 VAL A C 1
ATOM 832 O O . VAL A 1 107 ? -1.271 -8.992 1.575 1 86.75 107 VAL A O 1
ATOM 835 N N . VAL A 1 108 ? -1.99 -8.547 -0.465 1 94.81 108 VAL A N 1
ATOM 836 C CA . VAL A 1 108 ? -1.657 -9.875 -0.969 1 94.81 108 VAL A CA 1
ATOM 837 C C . VAL A 1 108 ? -0.143 -10.07 -0.948 1 94.81 108 VAL A C 1
ATOM 839 O O . VAL A 1 108 ? 0.347 -11.133 -0.542 1 94.81 108 VAL A O 1
ATOM 842 N N . PHE A 1 109 ? 0.59 -9.023 -1.337 1 94.38 109 PHE A N 1
ATOM 843 C CA . PHE A 1 109 ? 2.043 -9.133 -1.324 1 94.38 109 PHE A CA 1
ATOM 844 C C . PHE A 1 109 ? 2.562 -9.289 0.1 1 94.38 109 PHE A C 1
ATOM 846 O O . PHE A 1 109 ? 3.525 -10.023 0.337 1 94.38 109 PHE A O 1
ATOM 853 N N . ALA A 1 110 ? 1.948 -8.586 1.008 1 90.12 110 ALA A N 1
ATOM 854 C CA . ALA A 1 110 ? 2.318 -8.773 2.408 1 90.12 110 ALA A CA 1
ATOM 855 C C . ALA A 1 110 ? 2.127 -10.227 2.834 1 90.12 110 ALA A C 1
ATOM 857 O O . ALA A 1 110 ? 2.963 -10.789 3.549 1 90.12 110 ALA A O 1
ATOM 858 N N . GLU A 1 111 ? 1.062 -10.852 2.426 1 93.94 111 GLU A N 1
ATOM 859 C CA . GLU A 1 111 ? 0.819 -12.266 2.711 1 93.94 111 GLU A CA 1
ATOM 860 C C . GLU A 1 111 ? 1.899 -13.141 2.092 1 93.94 111 GLU A C 1
ATOM 862 O O . GLU A 1 111 ? 2.352 -14.109 2.713 1 93.94 111 GLU A O 1
ATOM 867 N N . CYS A 1 112 ? 2.25 -12.852 0.859 1 96.62 112 CYS A N 1
ATOM 868 C CA . CYS A 1 112 ? 3.309 -13.609 0.205 1 96.62 112 CYS A CA 1
ATOM 869 C C . CYS A 1 112 ? 4.578 -13.617 1.049 1 96.62 112 CYS A C 1
ATOM 871 O O . CYS A 1 112 ? 5.18 -14.672 1.267 1 96.62 112 CYS A O 1
ATOM 873 N N . ILE A 1 113 ? 4.941 -12.469 1.538 1 92.62 113 ILE A N 1
ATOM 874 C CA . ILE A 1 113 ? 6.16 -12.328 2.328 1 92.62 113 ILE A CA 1
ATOM 875 C C . ILE A 1 113 ? 6.027 -13.125 3.627 1 92.62 113 ILE A C 1
ATOM 877 O O . ILE A 1 113 ? 6.969 -13.797 4.051 1 92.62 113 ILE A O 1
ATOM 881 N N . ASP A 1 114 ? 4.883 -13.016 4.207 1 92.56 114 ASP A N 1
ATOM 882 C CA . ASP A 1 114 ? 4.621 -13.773 5.426 1 92.56 114 ASP A CA 1
ATOM 883 C C . ASP A 1 114 ? 4.781 -15.273 5.184 1 92.56 114 ASP A C 1
ATOM 885 O O . ASP A 1 114 ? 5.406 -15.969 5.984 1 92.56 114 ASP A O 1
ATOM 889 N N . ILE A 1 115 ? 4.207 -15.781 4.176 1 96.38 115 ILE A N 1
ATOM 890 C CA . ILE A 1 115 ? 4.277 -17.203 3.854 1 96.38 115 ILE A CA 1
ATOM 891 C C . ILE A 1 115 ? 5.727 -17.594 3.6 1 96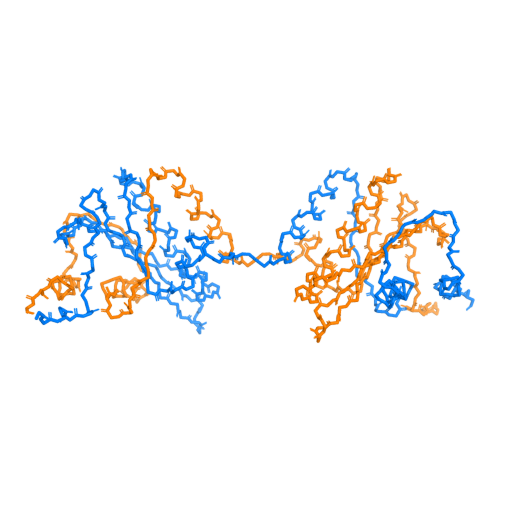.38 115 ILE A C 1
ATOM 893 O O . ILE A 1 115 ? 6.16 -18.672 4.016 1 96.38 115 ILE A O 1
ATOM 897 N N . CYS A 1 116 ? 6.488 -16.75 2.854 1 96.44 116 CYS A N 1
ATOM 898 C CA . CYS A 1 116 ? 7.895 -17.031 2.584 1 96.44 116 CYS A CA 1
ATOM 899 C C . CYS A 1 116 ? 8.664 -17.266 3.879 1 96.44 116 CYS A C 1
ATOM 901 O O . CYS A 1 116 ? 9.562 -18.109 3.928 1 96.44 116 CYS A O 1
ATOM 903 N N . SER A 1 117 ? 8.297 -16.516 4.883 1 94.06 117 SER A N 1
ATOM 904 C CA . SER A 1 117 ? 8.984 -16.641 6.164 1 94.06 117 SER A CA 1
ATOM 905 C C . SER A 1 117 ? 8.734 -18 6.797 1 94.06 117 SER A C 1
ATOM 907 O O . SER A 1 117 ? 9.516 -18.453 7.637 1 94.06 117 SER A O 1
ATOM 909 N N . SER A 1 118 ? 7.637 -18.562 6.41 1 94.44 118 SER A N 1
ATOM 910 C CA . SER A 1 118 ? 7.297 -19.891 6.934 1 94.44 118 SER A CA 1
ATOM 911 C C . SER A 1 118 ? 7.918 -21 6.086 1 94.44 118 SER A C 1
ATOM 913 O O . SER A 1 118 ? 7.934 -22.156 6.488 1 94.44 118 SER A O 1
ATOM 915 N N . ILE A 1 119 ? 8.32 -20.422 5.02 1 94.12 119 ILE A N 1
ATOM 916 C CA . ILE A 1 119 ? 9.008 -21.344 4.133 1 94.12 119 ILE A CA 1
ATOM 917 C C . ILE A 1 119 ? 10.508 -21.281 4.375 1 94.12 119 ILE A C 1
ATOM 919 O O . ILE A 1 119 ? 11.039 -20.234 4.75 1 94.12 119 ILE A O 1
ATOM 923 N N . GLY A 1 120 ? 11.281 -22.266 4.48 1 92.56 120 GLY A N 1
ATOM 924 C CA . GLY A 1 120 ? 12.719 -22.328 4.676 1 92.56 120 GLY A CA 1
ATOM 925 C C . GLY A 1 120 ? 13.484 -21.375 3.764 1 92.56 120 GLY A C 1
ATOM 926 O O . GLY A 1 120 ? 13.93 -20.312 4.195 1 92.56 120 GLY A O 1
ATOM 927 N N . LYS A 1 121 ? 13.695 -21.547 2.555 1 95.94 121 LYS A N 1
ATOM 928 C CA . LYS A 1 121 ? 14.391 -20.734 1.561 1 95.94 121 LYS A CA 1
ATOM 929 C C . LYS A 1 121 ? 13.562 -20.594 0.284 1 95.94 121 LYS A C 1
ATOM 931 O O . LYS A 1 121 ? 13.211 -21.609 -0.339 1 95.94 121 LYS A O 1
ATOM 936 N N . VAL A 1 122 ? 13.273 -19.359 -0.081 1 97.88 122 VAL A N 1
ATOM 937 C CA . VAL A 1 122 ? 12.531 -19.078 -1.309 1 97.88 122 VAL A CA 1
ATOM 938 C C . VAL A 1 122 ? 13.336 -18.141 -2.195 1 97.88 122 VAL A C 1
ATOM 940 O O . VAL A 1 122 ? 13.891 -17.141 -1.715 1 97.88 122 VAL A O 1
ATOM 943 N N . THR A 1 123 ? 13.484 -18.406 -3.432 1 97.12 123 THR A N 1
ATOM 944 C CA . THR A 1 123 ? 14.094 -17.531 -4.418 1 97.12 123 THR A CA 1
ATOM 945 C C . THR A 1 123 ? 13.109 -17.188 -5.527 1 97.12 123 THR A C 1
ATOM 947 O O . THR A 1 123 ? 12.273 -18.016 -5.898 1 97.12 123 THR A O 1
ATOM 950 N N . PHE A 1 124 ? 13.141 -15.969 -6.059 1 97.38 124 PHE A N 1
ATOM 951 C CA . PHE A 1 124 ? 12.234 -15.492 -7.094 1 97.38 124 PHE A CA 1
ATOM 952 C C . PHE A 1 124 ? 12.992 -15.219 -8.391 1 97.38 124 PHE A C 1
ATOM 954 O O . PHE A 1 124 ? 14.031 -14.562 -8.383 1 97.38 124 PHE A O 1
ATOM 961 N N . LYS A 1 125 ? 12.414 -15.68 -9.484 1 96.25 125 LYS A N 1
ATOM 962 C CA . LYS A 1 125 ? 13.016 -15.477 -10.797 1 96.25 125 LYS A CA 1
ATOM 963 C C . LYS A 1 125 ? 11.961 -15.086 -11.828 1 96.25 125 LYS A C 1
ATOM 965 O O . LYS A 1 125 ? 10.859 -15.641 -11.836 1 96.25 125 LYS A O 1
ATOM 970 N N . HIS A 1 126 ? 12.32 -14.141 -12.688 1 96.31 126 HIS A N 1
ATOM 971 C CA . HIS A 1 126 ? 11.469 -13.781 -13.82 1 96.31 126 HIS A CA 1
ATOM 972 C C . HIS A 1 126 ? 11.742 -14.672 -15.023 1 96.31 126 HIS A C 1
ATOM 974 O O . HIS A 1 126 ? 12.898 -14.992 -15.312 1 96.31 126 HIS A O 1
ATOM 980 N N . CYS A 1 127 ? 10.703 -15.086 -15.641 1 93.44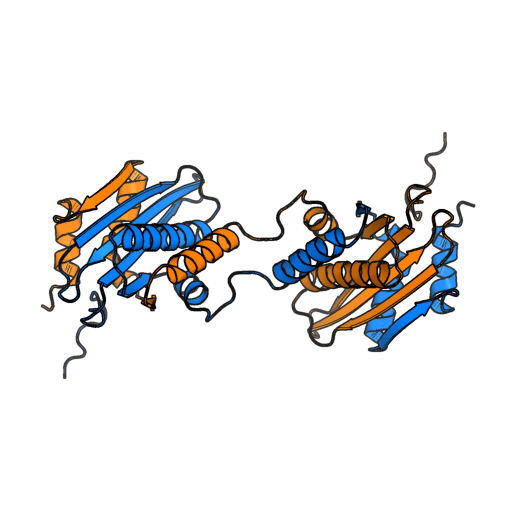 127 CYS A N 1
ATOM 981 C CA . CYS A 1 127 ? 10.836 -15.82 -16.891 1 93.44 127 CYS A CA 1
ATOM 982 C C . CYS A 1 127 ? 10.008 -15.172 -18 1 93.44 127 CYS A C 1
ATOM 984 O O . CYS A 1 127 ? 9.117 -14.367 -17.719 1 93.44 127 CYS A O 1
ATOM 986 N N . LEU A 1 128 ? 10.336 -15.469 -19.219 1 91.12 128 LEU A N 1
ATOM 987 C CA . LEU A 1 128 ? 9.562 -14.977 -20.344 1 91.12 128 LEU A CA 1
ATOM 988 C C . LEU A 1 128 ? 8.203 -15.664 -20.422 1 91.12 128 LEU A C 1
ATOM 990 O O . LEU A 1 128 ? 8.07 -16.828 -20.031 1 91.12 128 LEU A O 1
ATOM 994 N N . ARG A 1 129 ? 7.293 -14.961 -21.016 1 89.75 129 ARG A N 1
ATOM 995 C CA . ARG A 1 129 ? 5.938 -15.484 -21.141 1 89.75 129 ARG A CA 1
ATOM 996 C C . ARG A 1 129 ? 5.938 -16.844 -21.844 1 89.75 129 ARG A C 1
ATOM 998 O O . ARG A 1 129 ? 5.199 -17.75 -21.453 1 89.75 129 ARG A O 1
ATOM 1005 N N . SER A 1 130 ? 6.801 -17.016 -22.797 1 86.5 130 SER A N 1
ATOM 1006 C CA . SER A 1 130 ? 6.863 -18.234 -23.594 1 86.5 130 SER A CA 1
ATOM 1007 C C . SER A 1 130 ? 7.355 -19.422 -22.766 1 86.5 130 SER A C 1
ATOM 1009 O O . SER A 1 130 ? 7.148 -20.578 -23.141 1 86.5 130 SER A O 1
ATOM 1011 N N . TYR A 1 131 ? 7.938 -19.156 -21.562 1 87.75 131 TYR A N 1
ATOM 1012 C CA . TYR A 1 131 ? 8.492 -20.203 -20.719 1 87.75 131 TYR A CA 1
ATOM 1013 C C . TYR A 1 131 ? 7.531 -20.562 -19.594 1 87.75 131 TYR A C 1
ATOM 1015 O O . TYR A 1 131 ? 7.805 -21.469 -18.797 1 87.75 131 TYR A O 1
ATOM 1023 N N . ASN A 1 132 ? 6.449 -19.891 -19.5 1 94.38 132 ASN A N 1
ATOM 1024 C CA . ASN A 1 132 ? 5.496 -20.094 -18.406 1 94.38 132 ASN A CA 1
ATOM 1025 C C . ASN A 1 132 ? 4.172 -20.641 -18.922 1 94.38 132 ASN A C 1
ATOM 1027 O O . ASN A 1 132 ? 3.111 -20.359 -18.375 1 94.38 132 ASN A O 1
ATOM 1031 N N . ASN A 1 133 ? 4.254 -21.453 -19.969 1 93.06 133 ASN A N 1
ATOM 1032 C CA . ASN A 1 133 ? 3.086 -21.891 -20.719 1 93.06 133 ASN A CA 1
ATOM 1033 C C . ASN A 1 133 ? 2.182 -22.781 -19.875 1 93.06 133 ASN A C 1
ATOM 1035 O O . ASN A 1 133 ? 0.955 -22.688 -19.969 1 93.06 133 ASN A O 1
ATOM 1039 N N . VAL A 1 134 ? 2.812 -23.656 -19.188 1 95.81 134 VAL A N 1
ATOM 1040 C CA . VAL A 1 134 ? 2.012 -24.609 -18.438 1 95.81 134 VAL A CA 1
ATOM 1041 C C . VAL A 1 134 ? 1.138 -23.875 -17.422 1 95.81 134 VAL A C 1
ATOM 1043 O O . VAL A 1 134 ? -0.068 -24.125 -17.344 1 95.81 134 VAL A O 1
ATOM 1046 N N . ALA A 1 135 ? 1.676 -22.953 -16.656 1 97.44 135 ALA A N 1
ATOM 1047 C CA . ALA A 1 135 ? 0.907 -22.172 -15.695 1 97.44 135 ALA A CA 1
ATOM 1048 C C . ALA A 1 135 ? -0.138 -21.312 -16.406 1 97.44 135 ALA A C 1
ATOM 1050 O O . ALA A 1 135 ? -1.255 -21.156 -15.906 1 97.44 135 ALA A O 1
ATOM 1051 N N . HIS A 1 136 ? 0.224 -20.781 -17.562 1 96.62 136 HIS A N 1
ATOM 1052 C CA . HIS A 1 136 ? -0.701 -19.984 -18.359 1 96.62 136 HIS A CA 1
ATOM 1053 C C . HIS A 1 136 ? -1.929 -20.781 -18.766 1 96.62 136 HIS A C 1
ATOM 1055 O O . HIS A 1 136 ? -3.062 -20.328 -18.594 1 96.62 136 HIS A O 1
ATOM 1061 N N . VAL A 1 137 ? -1.665 -21.938 -19.266 1 96.62 137 VAL A N 1
ATOM 1062 C CA . VAL A 1 137 ? -2.742 -22.812 -19.719 1 96.62 137 VAL A CA 1
ATOM 1063 C C . VAL A 1 137 ? -3.631 -23.188 -18.547 1 96.62 137 VAL A C 1
ATOM 1065 O O . VAL A 1 137 ? -4.859 -23.172 -18.656 1 96.62 137 VAL A O 1
ATOM 1068 N N . LEU A 1 138 ? -3 -23.547 -17.469 1 98.25 138 LEU A N 1
ATOM 1069 C CA . LEU A 1 138 ? -3.764 -23.953 -16.297 1 98.25 138 LEU A CA 1
ATOM 1070 C C . LEU A 1 138 ? -4.617 -22.812 -15.773 1 98.25 138 LEU A C 1
ATOM 1072 O O . LEU A 1 138 ? -5.773 -23.016 -15.398 1 98.25 138 LEU A O 1
ATOM 1076 N N . ALA A 1 139 ? -4.121 -21.578 -15.688 1 98.31 139 ALA A N 1
ATOM 1077 C CA . ALA A 1 139 ? -4.898 -20.422 -15.242 1 98.31 139 ALA A CA 1
ATOM 1078 C C . ALA A 1 139 ? -6.113 -20.203 -16.141 1 98.31 139 ALA A C 1
ATOM 1080 O O . ALA A 1 139 ? -7.219 -19.953 -15.648 1 98.31 139 ALA A O 1
ATOM 1081 N N . ASN A 1 140 ? -5.895 -20.312 -17.406 1 97.38 140 ASN A N 1
ATOM 1082 C CA . ASN A 1 140 ? -6.996 -20.141 -18.344 1 97.38 140 ASN A CA 1
ATOM 1083 C C . ASN A 1 140 ? -8.031 -21.25 -18.219 1 97.38 140 ASN A C 1
ATOM 1085 O O . ASN A 1 140 ? -9.234 -21 -18.312 1 97.38 140 ASN A O 1
ATOM 1089 N N . HIS A 1 141 ? -7.523 -22.406 -18.078 1 97.38 141 HIS A N 1
ATOM 1090 C CA . HIS A 1 141 ? -8.43 -23.531 -17.859 1 97.38 141 HIS A CA 1
ATOM 1091 C C . HIS A 1 141 ? -9.336 -23.281 -16.656 1 97.38 141 HIS A C 1
ATOM 1093 O O . HIS A 1 141 ? -10.547 -23.5 -16.734 1 97.38 141 HIS A O 1
ATOM 1099 N N . SER A 1 142 ? -8.727 -22.891 -15.555 1 97.88 142 SER A N 1
ATOM 1100 C CA . SER A 1 142 ? -9.477 -22.594 -14.336 1 97.88 142 SER A CA 1
ATOM 1101 C C . SER A 1 142 ? -10.516 -21.5 -14.586 1 97.88 142 SER A C 1
ATOM 1103 O O . SER A 1 142 ? -11.656 -21.609 -14.133 1 97.88 142 SER A O 1
ATOM 1105 N N . TYR A 1 143 ? -10.117 -20.5 -15.289 1 96.62 143 TYR A N 1
ATOM 1106 C CA . TYR A 1 143 ? -11.039 -19.406 -15.617 1 96.62 143 TYR A CA 1
ATOM 1107 C C . TYR A 1 143 ? -12.219 -19.922 -16.438 1 96.62 143 TYR A C 1
ATOM 1109 O O . TYR A 1 143 ? -13.375 -19.672 -16.078 1 96.62 143 TYR A O 1
ATOM 1117 N N . HIS A 1 144 ? -11.977 -20.625 -17.469 1 96.56 144 HIS A N 1
ATOM 1118 C CA . HIS A 1 144 ? -13.008 -21.062 -18.406 1 96.56 144 HIS A CA 1
ATOM 1119 C C . HIS A 1 144 ? -13.984 -22.031 -17.734 1 96.56 144 HIS A C 1
ATOM 1121 O O . HIS A 1 144 ? -15.18 -22 -18.031 1 96.56 144 HIS A O 1
ATOM 1127 N N . ASN A 1 145 ? -13.484 -22.828 -16.891 1 97 145 ASN A N 1
ATOM 1128 C CA . ASN A 1 145 ? -14.32 -23.859 -16.281 1 97 145 ASN A CA 1
ATOM 1129 C C . ASN A 1 145 ? -14.844 -23.422 -14.914 1 97 145 ASN A C 1
ATOM 1131 O O . ASN A 1 145 ? -15.602 -24.141 -14.266 1 97 145 ASN A O 1
ATOM 1135 N N . LYS A 1 146 ? -14.422 -22.281 -14.453 1 97.06 146 LYS A N 1
ATOM 1136 C CA . LYS A 1 146 ? -14.781 -21.75 -13.133 1 97.06 146 LYS A CA 1
ATOM 1137 C C . LYS A 1 146 ? -14.539 -22.797 -12.047 1 97.06 146 LYS A C 1
ATOM 1139 O O . LYS A 1 146 ? -15.422 -23.062 -11.227 1 97.06 146 LYS A O 1
ATOM 1144 N N . SER A 1 147 ? -13.391 -23.328 -12.109 1 96.25 147 SER A N 1
ATOM 1145 C CA . SER A 1 147 ? -13.078 -24.422 -11.203 1 96.25 147 SER A CA 1
ATOM 1146 C C . SER A 1 147 ? -11.836 -24.125 -10.375 1 96.25 147 SER A C 1
ATOM 1148 O O . SER A 1 147 ? -10.984 -23.328 -10.781 1 96.25 147 SER A O 1
ATOM 1150 N N . SER A 1 148 ? -11.836 -24.641 -9.211 1 97.81 148 SER A N 1
ATOM 1151 C CA . SER A 1 148 ? -10.719 -24.562 -8.273 1 97.81 148 SER A CA 1
ATOM 1152 C C . SER A 1 148 ? -10.375 -25.938 -7.711 1 97.81 148 SER A C 1
ATOM 1154 O O . SER A 1 148 ? -11.234 -26.609 -7.129 1 97.81 148 SER A O 1
ATOM 1156 N N . PHE A 1 149 ? -9.18 -26.375 -7.949 1 96.62 149 PHE A N 1
ATOM 1157 C CA . PHE A 1 149 ? -8.797 -27.656 -7.363 1 96.62 149 PHE A CA 1
ATOM 1158 C C . PHE A 1 149 ? -7.281 -27.797 -7.348 1 96.62 149 PHE A C 1
ATOM 1160 O O . PHE A 1 149 ? -6.562 -26.984 -7.934 1 96.62 149 PHE A O 1
ATOM 1167 N N . SER A 1 150 ? -6.773 -28.672 -6.59 1 98.12 150 SER A N 1
ATOM 1168 C CA . SER A 1 150 ? -5.371 -29.078 -6.5 1 98.12 150 SER A CA 1
ATOM 1169 C C . SER A 1 150 ? -5.215 -30.578 -6.688 1 98.12 150 SER A C 1
ATOM 1171 O O . SER A 1 150 ? -6.125 -31.359 -6.371 1 98.12 150 SER A O 1
ATOM 1173 N N . TRP A 1 151 ? -4.133 -31.031 -7.25 1 97 151 TRP A N 1
ATOM 1174 C CA . TRP A 1 151 ? -3.885 -32.469 -7.379 1 97 151 TRP A CA 1
ATOM 1175 C C . TRP A 1 151 ? -2.387 -32.75 -7.395 1 97 151 TRP A C 1
ATOM 1177 O O . TRP A 1 151 ? -1.57 -31.844 -7.488 1 97 151 TRP A O 1
ATOM 1187 N N . LEU A 1 152 ? -1.991 -34.062 -7.172 1 97.44 152 LEU A N 1
ATOM 1188 C CA . LEU A 1 152 ? -0.597 -34.469 -7.039 1 97.44 152 LEU A CA 1
ATOM 1189 C C . LEU A 1 152 ? -0.256 -35.562 -8.039 1 97.44 152 LEU A C 1
ATOM 1191 O O . LEU A 1 152 ? -1.152 -36.188 -8.633 1 97.44 152 LEU A O 1
ATOM 1195 N N . ASP A 1 153 ? 1.017 -35.781 -8.211 1 94.94 153 ASP A N 1
ATOM 1196 C CA . ASP A 1 153 ? 1.646 -37 -8.766 1 94.94 153 ASP A CA 1
ATOM 1197 C C . ASP A 1 153 ? 1.583 -37 -10.289 1 94.94 153 ASP A C 1
ATOM 1199 O O . ASP A 1 153 ? 2.619 -37.031 -10.961 1 94.94 153 ASP A O 1
ATOM 1203 N N . GLU A 1 154 ? 0.287 -36.906 -10.82 1 94.62 154 GLU A N 1
ATOM 1204 C CA . GLU A 1 154 ? 0.164 -37 -12.273 1 94.62 154 GLU A CA 1
ATOM 1205 C C . GLU A 1 154 ? -0.556 -35.75 -12.828 1 94.62 154 GLU A C 1
ATOM 1207 O O . GLU A 1 154 ? -1.6 -35.375 -12.305 1 94.62 154 GLU A O 1
ATOM 1212 N N . PRO A 1 155 ? 0.062 -35.25 -13.898 1 95.44 155 PRO A N 1
ATOM 1213 C CA . PRO A 1 155 ? -0.623 -34.125 -14.492 1 95.44 155 PRO A CA 1
ATOM 1214 C C . PRO A 1 155 ? -1.91 -34.5 -15.219 1 95.44 155 PRO A C 1
ATOM 1216 O O . PRO A 1 155 ? -2.047 -35.656 -15.672 1 95.44 155 PRO A O 1
ATOM 1219 N N . LEU A 1 156 ? -2.775 -33.594 -15.273 1 93.88 156 LEU A N 1
ATOM 1220 C CA . LEU A 1 156 ? -3.955 -33.812 -16.109 1 93.88 156 LEU A CA 1
ATOM 1221 C C . LEU A 1 156 ? -3.582 -33.781 -17.578 1 93.88 156 LEU A C 1
ATOM 1223 O O . LEU A 1 156 ? -2.609 -33.156 -17.984 1 93.88 156 LEU A O 1
ATOM 1227 N N . ASP A 1 157 ? -4.332 -34.438 -18.359 1 93.62 157 ASP A N 1
ATOM 1228 C CA . ASP A 1 157 ? -4.027 -34.688 -19.766 1 93.62 157 ASP A CA 1
ATOM 1229 C C . ASP A 1 157 ? -3.797 -33.375 -20.516 1 93.62 157 ASP A C 1
ATOM 1231 O O . ASP A 1 157 ? -2.881 -33.281 -21.328 1 93.62 157 ASP A O 1
ATOM 1235 N N . PHE A 1 158 ? -4.605 -32.438 -20.234 1 92.62 158 PHE A N 1
ATOM 1236 C CA . PHE A 1 158 ? -4.551 -31.203 -21.016 1 92.62 158 PHE A CA 1
ATOM 1237 C C . PHE A 1 158 ? -3.27 -30.422 -20.734 1 92.62 158 PHE A C 1
ATOM 1239 O O . PHE A 1 158 ? -2.91 -29.516 -21.469 1 92.62 158 PHE A O 1
ATOM 1246 N N . LEU A 1 159 ? -2.504 -30.781 -19.688 1 94.38 159 LEU A N 1
ATOM 1247 C CA . LEU A 1 159 ? -1.244 -30.125 -19.359 1 94.38 159 LEU A CA 1
ATOM 1248 C C . LEU A 1 159 ? -0.061 -30.906 -19.922 1 94.38 159 LEU A C 1
ATOM 1250 O O . LEU A 1 159 ? 1.046 -30.375 -20.031 1 94.38 159 LEU A O 1
ATOM 1254 N N . MET A 1 160 ? -0.241 -32.156 -20.188 1 91.25 160 MET A N 1
ATOM 1255 C CA . MET A 1 160 ? 0.833 -33.094 -20.5 1 91.25 160 MET A CA 1
ATOM 1256 C C . MET A 1 160 ? 1.657 -32.625 -21.688 1 91.25 160 MET A C 1
ATOM 1258 O O . MET A 1 160 ? 2.889 -32.625 -21.641 1 91.25 160 MET A O 1
ATOM 1262 N N . ARG A 1 161 ? 0.935 -32.219 -22.719 1 88.94 161 ARG A N 1
ATOM 1263 C CA . ARG A 1 161 ? 1.645 -31.797 -23.906 1 88.94 161 ARG A CA 1
ATOM 1264 C C . ARG A 1 161 ? 2.52 -30.578 -23.625 1 88.94 161 ARG A C 1
ATOM 1266 O O . ARG A 1 161 ? 3.648 -30.5 -24.109 1 88.94 161 ARG A O 1
ATOM 1273 N N . LYS A 1 162 ? 2.004 -29.688 -22.844 1 90.38 162 LYS A N 1
ATOM 1274 C CA . LYS A 1 162 ? 2.748 -28.469 -22.531 1 90.38 162 LYS A CA 1
ATOM 1275 C C . LYS A 1 162 ? 3.945 -28.766 -21.625 1 90.38 162 LYS A C 1
ATOM 1277 O O . LYS A 1 162 ? 5 -28.141 -21.766 1 90.38 162 LYS A O 1
ATOM 1282 N N . LEU A 1 163 ? 3.795 -29.688 -20.75 1 90.94 163 LEU A N 1
ATOM 1283 C CA . LEU A 1 163 ? 4.879 -30.094 -19.859 1 90.94 163 LEU A CA 1
ATOM 1284 C C . LEU A 1 163 ? 6.027 -30.719 -20.641 1 90.94 163 LEU A C 1
ATOM 1286 O O . LEU A 1 163 ? 7.195 -30.438 -20.375 1 90.94 163 LEU A O 1
ATOM 1290 N N . VAL A 1 164 ? 5.719 -31.484 -21.578 1 85.44 164 VAL A N 1
ATOM 1291 C CA . VAL A 1 164 ? 6.715 -32.156 -22.422 1 85.44 164 VAL A CA 1
ATOM 1292 C C . VAL A 1 164 ? 7.434 -31.125 -23.281 1 85.44 164 VAL A C 1
ATOM 1294 O O . VAL A 1 164 ? 8.656 -31.172 -23.438 1 85.44 164 VAL A O 1
ATOM 1297 N N . ASP A 1 165 ? 6.613 -30.219 -23.859 1 84.19 165 ASP A N 1
ATOM 1298 C CA . ASP A 1 165 ? 7.176 -29.172 -24.703 1 84.19 165 ASP A CA 1
ATOM 1299 C C . ASP A 1 165 ? 8.188 -28.328 -23.938 1 84.19 165 ASP A C 1
ATOM 1301 O O . ASP A 1 165 ? 9.156 -27.828 -24.516 1 84.19 165 ASP A O 1
ATOM 1305 N N . ASP A 1 166 ? 7.949 -28.094 -22.672 1 83.31 166 ASP A N 1
ATOM 1306 C CA . ASP A 1 166 ? 8.797 -27.266 -21.812 1 83.31 166 ASP A CA 1
ATOM 1307 C C . ASP A 1 166 ? 10.188 -27.875 -21.656 1 83.31 166 ASP A C 1
ATOM 1309 O O . ASP A 1 166 ? 11.172 -27.156 -21.516 1 83.31 166 ASP A O 1
ATOM 1313 N N . VAL A 1 167 ? 10.273 -29.234 -21.469 1 73.56 167 VAL A N 1
ATOM 1314 C CA . VAL A 1 167 ? 11.531 -29.875 -21.094 1 73.56 167 VAL A CA 1
ATOM 1315 C C . VAL A 1 167 ? 12.211 -30.422 -22.344 1 73.56 167 VAL A C 1
ATOM 1317 O O . VAL A 1 167 ? 13.383 -30.828 -22.297 1 73.56 167 VAL A O 1
ATOM 1320 N N . SER A 1 168 ? 11.516 -30.625 -23.516 1 61.72 168 SER A N 1
ATOM 1321 C CA . SER A 1 168 ? 12.062 -31.281 -24.703 1 61.72 168 SER A CA 1
ATOM 1322 C C . SER A 1 168 ? 13.18 -30.469 -25.328 1 61.72 168 SER A C 1
ATOM 1324 O O . SER A 1 168 ? 12.969 -29.328 -25.75 1 61.72 168 SER A O 1
ATOM 1326 N N . VAL A 1 169 ? 14.398 -30.359 -24.656 1 48.81 169 VAL A N 1
ATOM 1327 C CA . VAL A 1 169 ? 15.617 -30.016 -25.375 1 48.81 169 VAL A CA 1
ATOM 1328 C C . VAL A 1 169 ? 15.812 -30.984 -26.547 1 48.81 169 VAL A C 1
ATOM 1330 O O . VAL A 1 169 ? 16.109 -32.156 -26.328 1 48.81 169 VAL A O 1
ATOM 1333 N N . PHE A 1 170 ? 14.914 -31.484 -27.25 1 37.28 170 PHE A N 1
ATOM 1334 C CA . PHE A 1 170 ? 15.602 -32.219 -28.297 1 37.28 170 PHE A CA 1
ATOM 1335 C C . PHE A 1 170 ? 16.188 -31.266 -29.344 1 37.28 170 PHE A C 1
ATOM 1337 O O . PHE A 1 170 ? 15.609 -30.219 -29.609 1 37.28 170 PHE A O 1
ATOM 1344 N N . MET B 1 1 ? 29.484 -23 -29.047 1 30.89 1 MET B N 1
ATOM 1345 C CA . MET B 1 1 ? 28.531 -23.422 -28.047 1 30.89 1 MET B CA 1
ATOM 1346 C C . MET B 1 1 ? 27.125 -22.906 -28.359 1 30.89 1 MET B C 1
ATOM 1348 O O . MET B 1 1 ? 26.922 -21.688 -28.453 1 30.89 1 MET B O 1
ATOM 1352 N N . THR B 1 2 ? 26.328 -23.531 -29.156 1 35.16 2 THR B N 1
ATOM 1353 C CA . THR B 1 2 ? 25.031 -23.109 -29.672 1 35.16 2 THR B CA 1
ATOM 1354 C C . THR B 1 2 ? 24.109 -22.672 -28.531 1 35.16 2 THR B C 1
ATOM 1356 O O . THR B 1 2 ? 23.984 -23.375 -27.516 1 35.16 2 THR B O 1
ATOM 1359 N N . GLU B 1 3 ? 23.953 -21.359 -28.297 1 38.81 3 GLU B N 1
ATOM 1360 C CA . GLU B 1 3 ? 23.062 -20.812 -27.281 1 38.81 3 GLU B CA 1
ATOM 1361 C C . GLU B 1 3 ? 21.766 -21.609 -27.188 1 38.81 3 GLU B C 1
ATOM 1363 O O . GLU B 1 3 ? 21.094 -21.828 -28.203 1 38.81 3 GLU B O 1
ATOM 1368 N N . LEU B 1 4 ? 21.734 -22.641 -26.516 1 42.22 4 LEU B N 1
ATOM 1369 C CA . LEU B 1 4 ? 20.516 -23.406 -26.297 1 42.22 4 LEU B CA 1
ATOM 1370 C C . LEU B 1 4 ? 19.297 -22.5 -26.328 1 42.22 4 LEU B C 1
ATOM 1372 O O . LEU B 1 4 ? 19.344 -21.359 -25.859 1 42.22 4 LEU B O 1
ATOM 1376 N N . PRO B 1 5 ? 18.375 -22.625 -27.188 1 45.28 5 PRO B N 1
ATOM 1377 C CA . PRO B 1 5 ? 17.203 -21.75 -27.375 1 45.28 5 PRO B CA 1
ATOM 1378 C C . PRO B 1 5 ? 16.547 -21.328 -26.062 1 45.28 5 PRO B C 1
ATOM 1380 O O . PRO B 1 5 ? 16.531 -22.109 -25.109 1 45.28 5 PRO B O 1
ATOM 1383 N N . GLU B 1 6 ? 16.578 -20.078 -25.578 1 48.47 6 GLU B N 1
ATOM 1384 C CA . GLU B 1 6 ? 16.109 -19.266 -24.453 1 48.47 6 GLU B CA 1
ATOM 1385 C C . GLU B 1 6 ? 14.688 -19.641 -24.062 1 48.47 6 GLU B C 1
ATOM 1387 O O . GLU B 1 6 ? 14.07 -18.953 -23.25 1 48.47 6 GLU B O 1
ATOM 1392 N N . THR B 1 7 ? 13.93 -20.5 -24.828 1 54.34 7 THR B N 1
ATOM 1393 C CA . THR B 1 7 ? 12.484 -20.672 -24.781 1 54.34 7 THR B CA 1
ATOM 1394 C C . THR B 1 7 ? 12.102 -21.734 -23.75 1 54.34 7 THR B C 1
ATOM 1396 O O . THR B 1 7 ? 10.977 -22.25 -23.766 1 54.34 7 THR B O 1
ATOM 1399 N N . LYS B 1 8 ? 12.938 -22.25 -22.891 1 71.88 8 LYS B N 1
ATOM 1400 C CA . LYS B 1 8 ? 12.617 -23.5 -22.203 1 71.88 8 LYS B CA 1
ATOM 1401 C C . LYS B 1 8 ? 12.562 -23.297 -20.688 1 71.88 8 LYS B C 1
ATOM 1403 O O . LYS B 1 8 ? 13.102 -22.312 -20.172 1 71.88 8 LYS B O 1
ATOM 1408 N N . TRP B 1 9 ? 11.719 -24.078 -20.156 1 83.25 9 TRP B N 1
ATOM 1409 C CA . TRP B 1 9 ? 11.688 -24.203 -18.688 1 83.25 9 TRP B CA 1
ATOM 1410 C C . TRP B 1 9 ? 13.102 -24.344 -18.141 1 83.25 9 TRP B C 1
ATOM 1412 O O . TRP B 1 9 ? 13.914 -25.094 -18.672 1 83.25 9 TRP B O 1
ATOM 1422 N N . ARG B 1 10 ? 13.461 -23.469 -17.156 1 85.12 10 ARG B N 1
ATOM 1423 C CA . ARG B 1 10 ? 14.789 -23.484 -16.531 1 85.12 10 ARG B CA 1
ATOM 1424 C C . ARG B 1 10 ? 14.781 -24.297 -15.242 1 85.12 10 ARG B C 1
ATOM 1426 O O . ARG B 1 10 ? 13.969 -24.031 -14.352 1 85.12 10 ARG B O 1
ATOM 1433 N N . LYS B 1 11 ? 15.703 -25.312 -15.242 1 88.62 11 LYS B N 1
ATOM 1434 C CA . LYS B 1 11 ? 15.82 -26.125 -14.031 1 88.62 11 LYS B CA 1
ATOM 1435 C C . LYS B 1 11 ? 16.188 -25.266 -12.828 1 88.62 11 LYS B C 1
ATOM 1437 O O . LYS B 1 11 ? 17.031 -24.375 -12.93 1 88.62 11 LYS B O 1
ATOM 1442 N N . PRO B 1 12 ? 15.539 -25.578 -11.727 1 92.94 12 PRO B N 1
ATOM 1443 C CA . PRO B 1 12 ? 15.992 -24.906 -10.5 1 92.94 12 PRO B CA 1
ATOM 1444 C C . PRO B 1 12 ? 17.297 -25.484 -9.953 1 92.94 12 PRO B C 1
ATOM 1446 O O . PRO B 1 12 ? 17.812 -26.453 -10.508 1 92.94 12 PRO B O 1
ATOM 1449 N N . ASP B 1 13 ? 17.844 -24.812 -8.867 1 91.5 13 ASP B N 1
ATOM 1450 C CA . ASP B 1 13 ? 18.906 -25.469 -8.117 1 91.5 13 ASP B CA 1
ATOM 1451 C C . ASP B 1 13 ? 18.484 -26.859 -7.672 1 91.5 13 ASP B C 1
ATOM 1453 O O . ASP B 1 13 ? 17.328 -27.078 -7.301 1 91.5 13 ASP B O 1
ATOM 1457 N N . PRO B 1 14 ? 19.375 -27.891 -7.707 1 91.5 14 PRO B N 1
ATOM 1458 C CA . PRO B 1 14 ? 19 -29.281 -7.426 1 91.5 14 PRO B CA 1
ATOM 1459 C C . PRO B 1 14 ? 18.328 -29.453 -6.066 1 91.5 14 PRO B C 1
ATOM 1461 O O . PRO B 1 14 ? 17.578 -30.406 -5.859 1 91.5 14 PRO B O 1
ATOM 1464 N N . ARG B 1 15 ? 18.562 -28.688 -5.07 1 93.94 15 ARG B N 1
ATOM 1465 C CA . ARG B 1 15 ? 17.953 -28.844 -3.752 1 93.94 15 ARG B CA 1
ATOM 1466 C C . ARG B 1 15 ? 16.625 -28.109 -3.68 1 93.94 15 ARG B C 1
ATOM 1468 O O . ARG B 1 15 ? 15.93 -28.156 -2.66 1 93.94 15 ARG B O 1
ATOM 1475 N N . PHE B 1 16 ? 16.234 -27.547 -4.867 1 97.5 16 PHE B N 1
ATOM 1476 C CA . PHE B 1 16 ? 15.031 -26.719 -4.84 1 97.5 16 PHE B CA 1
ATOM 1477 C C . PHE B 1 16 ? 13.906 -27.359 -5.652 1 97.5 16 PHE B C 1
ATOM 1479 O O . PHE B 1 16 ? 14.172 -28.078 -6.617 1 97.5 16 PHE B O 1
ATOM 1486 N N . ILE B 1 17 ? 12.695 -27.078 -5.191 1 97.69 17 ILE B N 1
ATOM 1487 C CA . ILE B 1 17 ? 11.508 -27.344 -5.988 1 97.69 17 ILE B CA 1
ATOM 1488 C C . ILE B 1 17 ? 11.156 -26.109 -6.82 1 97.69 17 ILE B C 1
ATOM 1490 O O . ILE B 1 17 ? 11.234 -24.984 -6.332 1 97.69 17 ILE B O 1
ATOM 1494 N N . LYS B 1 18 ? 10.758 -26.375 -8.078 1 97.81 18 LYS B N 1
ATOM 1495 C CA . LYS B 1 18 ? 10.352 -25.266 -8.938 1 97.81 18 LYS B CA 1
ATOM 1496 C C . LYS B 1 18 ? 8.852 -25 -8.82 1 97.81 18 LYS B C 1
ATOM 1498 O O . LYS B 1 18 ? 8.039 -25.922 -8.945 1 97.81 18 LYS B O 1
ATOM 150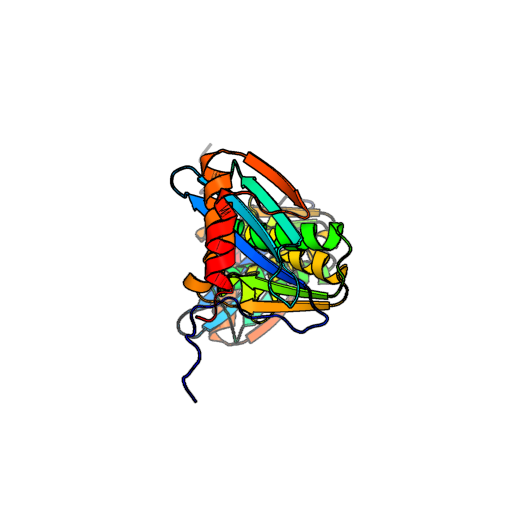3 N N . LEU B 1 19 ? 8.523 -23.797 -8.602 1 98.62 19 LEU B N 1
ATOM 1504 C CA . LEU B 1 19 ? 7.145 -23.328 -8.602 1 98.62 19 LEU B CA 1
ATOM 1505 C C . LEU B 1 19 ? 6.914 -22.297 -9.703 1 98.62 19 LEU B C 1
ATOM 1507 O O . LEU B 1 19 ? 7.496 -21.203 -9.672 1 98.62 19 LEU B O 1
ATOM 1511 N N . ASN B 1 20 ? 6.133 -22.609 -10.672 1 98.31 20 ASN B N 1
ATOM 1512 C CA . ASN B 1 20 ? 5.68 -21.641 -11.672 1 98.31 20 ASN B CA 1
ATOM 1513 C C . ASN B 1 20 ? 4.262 -21.172 -11.391 1 98.31 20 ASN B C 1
ATOM 1515 O O . ASN B 1 20 ? 3.361 -21.969 -11.164 1 98.31 20 ASN B O 1
ATOM 1519 N N . VAL B 1 21 ? 4.098 -19.844 -11.453 1 98.75 21 VAL B N 1
ATOM 1520 C CA . VAL B 1 21 ? 2.771 -19.312 -11.164 1 98.75 21 VAL B CA 1
ATOM 1521 C C . VAL B 1 21 ? 2.332 -18.391 -12.305 1 98.75 21 VAL B C 1
ATOM 1523 O O . VAL B 1 21 ? 3.168 -17.797 -12.984 1 98.75 21 VAL B O 1
ATOM 1526 N N . ASP B 1 22 ? 1.061 -18.297 -12.516 1 98.56 22 ASP B N 1
ATOM 1527 C CA . ASP B 1 22 ? 0.438 -17.375 -13.461 1 98.56 22 ASP B CA 1
ATOM 1528 C C . ASP B 1 22 ? -1.018 -17.109 -13.086 1 98.56 22 ASP B C 1
ATOM 1530 O O . ASP B 1 22 ? -1.591 -17.812 -12.25 1 98.56 22 ASP B O 1
ATOM 1534 N N . ALA B 1 23 ? -1.558 -16.031 -13.641 1 98.75 23 ALA B N 1
ATOM 1535 C CA . ALA B 1 23 ? -2.951 -15.648 -13.422 1 98.75 23 ALA B CA 1
ATOM 1536 C C . ALA B 1 23 ? -3.621 -15.242 -14.727 1 98.75 23 ALA B C 1
ATOM 1538 O O . ALA B 1 23 ? -2.947 -14.852 -15.688 1 98.75 23 ALA B O 1
ATOM 1539 N N . ALA B 1 24 ? -4.867 -15.461 -14.766 1 97.94 24 ALA B N 1
ATOM 1540 C CA . ALA B 1 24 ? -5.727 -14.898 -15.805 1 97.94 24 ALA B CA 1
ATOM 1541 C C . ALA B 1 24 ? -6.668 -13.844 -15.227 1 97.94 24 ALA B C 1
ATOM 1543 O O . ALA B 1 24 ? -7.277 -14.062 -14.172 1 97.94 24 ALA B O 1
ATOM 1544 N N . PHE B 1 25 ? -6.66 -12.719 -15.875 1 97.69 25 PHE B N 1
ATOM 1545 C CA . PHE B 1 25 ? -7.531 -11.641 -15.43 1 97.69 25 PHE B CA 1
ATOM 1546 C C . PHE B 1 25 ? -8.359 -11.094 -16.594 1 97.69 25 PHE B C 1
ATOM 1548 O O . PHE B 1 25 ? -7.809 -10.734 -17.625 1 97.69 25 PHE B O 1
ATOM 1555 N N . PHE B 1 26 ? -9.555 -11.133 -16.422 1 96.06 26 PHE B N 1
ATOM 1556 C CA . PHE B 1 26 ? -10.477 -10.602 -17.422 1 96.06 26 PHE B CA 1
ATOM 1557 C C . PHE B 1 26 ? -11.18 -9.359 -16.891 1 96.06 26 PHE B C 1
ATOM 1559 O O . PHE B 1 26 ? -12.211 -9.461 -16.234 1 96.06 26 PHE B O 1
ATOM 1566 N N . ALA B 1 27 ? -10.719 -8.242 -17.328 1 93.44 27 ALA B N 1
ATOM 1567 C CA . ALA B 1 27 ? -11.078 -6.938 -16.781 1 93.44 27 ALA B CA 1
ATOM 1568 C C . ALA B 1 27 ? -12.555 -6.637 -17 1 93.44 27 ALA B C 1
ATOM 1570 O O . ALA B 1 27 ? -13.227 -6.109 -16.125 1 93.44 27 ALA B O 1
ATOM 1571 N N . HIS B 1 28 ? -13.086 -6.984 -18.156 1 94.62 28 HIS B N 1
ATOM 1572 C CA . HIS B 1 28 ? -14.469 -6.668 -18.516 1 94.62 28 HIS B CA 1
ATOM 1573 C C . HIS B 1 28 ? -15.445 -7.398 -17.594 1 94.62 28 HIS B C 1
ATOM 1575 O O . HIS B 1 28 ? -16.5 -6.863 -17.266 1 94.62 28 HIS B O 1
ATOM 1581 N N . GLU B 1 29 ? -15.094 -8.547 -17.203 1 94.81 29 GLU B N 1
ATOM 1582 C CA . GLU B 1 29 ? -15.969 -9.367 -16.359 1 94.81 29 GLU B CA 1
ATOM 1583 C C . GLU B 1 29 ? -15.633 -9.211 -14.891 1 94.81 29 GLU B C 1
ATOM 1585 O O . GLU B 1 29 ? -16.422 -9.609 -14.023 1 94.81 29 GLU B O 1
ATOM 1590 N N . GLY B 1 30 ? -14.453 -8.68 -14.602 1 95.62 30 GLY B N 1
ATOM 1591 C CA . GLY B 1 30 ? -14 -8.578 -13.219 1 95.62 30 GLY B CA 1
ATOM 1592 C C . GLY B 1 30 ? -13.727 -9.93 -12.586 1 95.62 30 GLY B C 1
ATOM 1593 O O . GLY B 1 30 ? -14 -10.141 -11.406 1 95.62 30 GLY B O 1
ATOM 1594 N N . ILE B 1 31 ? -13.359 -10.867 -13.383 1 97.06 31 ILE B N 1
ATOM 1595 C CA . ILE B 1 31 ? -13.125 -12.234 -12.93 1 97.06 31 ILE B CA 1
ATOM 1596 C C . ILE B 1 31 ? -11.688 -12.641 -13.25 1 97.06 31 ILE B C 1
ATOM 1598 O O . ILE B 1 31 ? -11.047 -12.047 -14.117 1 97.06 31 ILE B O 1
ATOM 1602 N N . GLY B 1 32 ? -11.172 -13.539 -12.445 1 98.06 32 GLY B N 1
ATOM 1603 C CA . GLY B 1 32 ? -9.828 -14.039 -12.695 1 98.06 32 GLY B CA 1
ATOM 1604 C C . GLY B 1 32 ? -9.641 -15.477 -12.266 1 98.06 32 GLY B C 1
ATOM 1605 O O . GLY B 1 32 ? -10.609 -16.172 -11.945 1 98.06 32 GLY B O 1
ATOM 1606 N N . ALA B 1 33 ? -8.453 -15.883 -12.359 1 98.81 33 ALA B N 1
ATOM 1607 C CA . ALA B 1 33 ? -8.039 -17.219 -11.922 1 98.81 33 ALA B CA 1
ATOM 1608 C C . ALA B 1 33 ? -6.539 -17.281 -11.68 1 98.81 33 ALA B C 1
ATOM 1610 O O . ALA B 1 33 ? -5.781 -16.469 -12.211 1 98.81 33 ALA B O 1
ATOM 1611 N N . THR B 1 34 ? -6.164 -18.172 -10.844 1 98.88 34 THR B N 1
ATOM 1612 C CA . THR B 1 34 ? -4.75 -18.359 -10.547 1 98.88 34 THR B CA 1
ATOM 1613 C C . THR B 1 34 ? -4.316 -19.797 -10.836 1 98.88 34 THR B C 1
ATOM 1615 O O . THR B 1 34 ? -5.148 -20.703 -10.883 1 98.88 34 THR B O 1
ATOM 1618 N N . ALA B 1 35 ? -3.039 -19.953 -11.055 1 98.88 35 ALA B N 1
ATOM 1619 C CA . ALA B 1 35 ? -2.463 -21.266 -11.297 1 98.88 35 ALA B CA 1
ATOM 1620 C C . ALA B 1 35 ? -1.066 -21.375 -10.688 1 98.88 35 ALA B C 1
ATOM 1622 O O . ALA B 1 35 ? -0.299 -20.406 -10.703 1 98.88 35 ALA B O 1
ATOM 1623 N N . ALA B 1 36 ? -0.768 -22.516 -10.211 1 98.88 36 ALA B N 1
ATOM 1624 C CA . ALA B 1 36 ? 0.54 -22.859 -9.656 1 98.88 36 ALA B CA 1
ATOM 1625 C C . ALA B 1 36 ? 0.951 -24.281 -10.039 1 98.88 36 ALA B C 1
ATOM 1627 O O . ALA B 1 36 ? 0.145 -25.203 -9.961 1 98.88 36 ALA B O 1
ATOM 1628 N N . ILE B 1 37 ? 2.178 -24.422 -10.547 1 98.44 37 ILE B N 1
ATOM 1629 C CA . ILE B 1 37 ? 2.719 -25.703 -10.961 1 98.44 37 ILE B CA 1
ATOM 1630 C C . ILE B 1 37 ? 4.004 -26 -10.188 1 98.44 37 ILE B C 1
ATOM 1632 O O . ILE B 1 37 ? 4.918 -25.172 -10.156 1 98.44 37 ILE B O 1
ATOM 1636 N N . LEU B 1 38 ? 4.086 -27.172 -9.602 1 98.44 38 LEU B N 1
ATOM 1637 C CA . LEU B 1 38 ? 5.285 -27.609 -8.898 1 98.44 38 LEU B CA 1
ATOM 1638 C C . LEU B 1 38 ? 5.977 -28.734 -9.648 1 98.44 38 LEU B C 1
ATOM 1640 O O . LEU B 1 38 ? 5.348 -29.75 -9.984 1 98.44 38 LEU B O 1
ATOM 1644 N N . ARG B 1 39 ? 7.199 -28.516 -9.906 1 96.75 39 ARG B N 1
ATOM 1645 C CA . ARG B 1 39 ? 8.031 -29.531 -10.547 1 96.75 39 ARG B CA 1
ATOM 1646 C C . ARG B 1 39 ? 9.336 -29.734 -9.781 1 96.75 39 ARG B C 1
ATOM 1648 O O . ARG B 1 39 ? 9.828 -28.797 -9.133 1 96.75 39 ARG B O 1
ATOM 1655 N N . ASP B 1 40 ? 9.953 -30.953 -9.969 1 95.19 40 ASP B N 1
ATOM 1656 C CA . ASP B 1 40 ? 11.242 -31.188 -9.336 1 95.19 40 ASP B CA 1
ATOM 1657 C C . ASP B 1 40 ? 12.391 -30.688 -10.211 1 95.19 40 ASP B C 1
ATOM 1659 O O . ASP B 1 40 ? 12.148 -30.047 -11.242 1 95.19 40 ASP B O 1
ATOM 1663 N N . ASN B 1 41 ? 13.602 -30.922 -9.766 1 92.12 41 ASN B N 1
ATOM 1664 C CA . ASN B 1 41 ? 14.758 -30.344 -10.445 1 92.12 41 ASN B CA 1
ATOM 1665 C C . ASN B 1 41 ? 15.039 -31.047 -11.766 1 92.12 41 ASN B C 1
ATOM 1667 O O . ASN B 1 41 ? 15.906 -30.625 -12.531 1 92.12 41 ASN B O 1
ATOM 1671 N N . ARG B 1 42 ? 14.344 -32.062 -12.141 1 88.81 42 ARG B N 1
ATOM 1672 C CA . ARG B 1 42 ? 14.469 -32.75 -13.422 1 88.81 42 ARG B CA 1
ATOM 1673 C C . ARG B 1 42 ? 13.328 -32.406 -14.359 1 88.81 42 ARG B C 1
ATOM 1675 O O . ARG B 1 42 ? 13.258 -32.906 -15.484 1 88.81 42 ARG B O 1
ATOM 1682 N N . GLY B 1 43 ? 12.43 -31.594 -13.828 1 91.81 43 GLY B N 1
ATOM 1683 C CA . GLY B 1 43 ? 11.312 -31.141 -14.648 1 91.81 43 GLY B CA 1
ATOM 1684 C C . GLY B 1 43 ? 10.086 -32.031 -14.508 1 91.81 43 GLY B C 1
ATOM 1685 O O . GLY B 1 43 ? 9.086 -31.828 -15.203 1 91.81 43 GLY B O 1
ATOM 1686 N N . ASN B 1 44 ? 10.164 -33.031 -13.641 1 92.88 44 ASN B N 1
ATOM 1687 C CA . ASN B 1 44 ? 9.016 -33.906 -13.414 1 92.88 44 ASN B CA 1
ATOM 1688 C C . ASN B 1 44 ? 7.918 -33.188 -12.633 1 92.88 44 ASN B C 1
ATOM 1690 O O . ASN B 1 44 ? 8.195 -32.469 -11.672 1 92.88 44 ASN B O 1
ATOM 1694 N N . PHE B 1 45 ? 6.703 -33.469 -13.047 1 96.25 45 PHE B N 1
ATOM 1695 C CA . PHE B 1 45 ? 5.527 -32.906 -12.391 1 96.25 45 PHE B CA 1
ATOM 1696 C C . PHE B 1 45 ? 5.371 -33.469 -10.984 1 96.25 45 PHE B C 1
ATOM 1698 O O . PHE B 1 45 ? 5.48 -34.688 -10.773 1 96.25 45 PHE B O 1
ATOM 1705 N N . ILE B 1 46 ? 5.129 -32.625 -10.031 1 97.88 46 ILE B N 1
ATOM 1706 C CA . ILE B 1 46 ? 4.879 -33.031 -8.656 1 97.88 46 ILE B CA 1
ATOM 1707 C C . ILE B 1 46 ? 3.414 -32.781 -8.297 1 97.88 46 ILE B C 1
ATOM 1709 O O . ILE B 1 46 ? 2.717 -33.688 -7.832 1 97.88 46 ILE B O 1
ATOM 1713 N N . ALA B 1 47 ? 2.934 -31.625 -8.508 1 98.62 47 ALA B N 1
ATOM 1714 C CA . ALA B 1 47 ? 1.595 -31.203 -8.102 1 98.62 47 ALA B CA 1
ATOM 1715 C C . ALA B 1 47 ? 1.192 -29.906 -8.805 1 98.62 47 ALA B C 1
ATOM 1717 O O . ALA B 1 47 ? 2.037 -29.219 -9.375 1 98.62 47 ALA B O 1
ATOM 1718 N N . ALA B 1 48 ? -0.117 -29.594 -8.742 1 98.69 48 ALA B N 1
ATOM 1719 C CA . ALA B 1 48 ? -0.629 -28.344 -9.305 1 98.69 48 ALA B CA 1
ATOM 1720 C C . ALA B 1 48 ? -1.863 -27.859 -8.547 1 98.69 48 ALA B C 1
ATOM 1722 O O . ALA B 1 48 ? -2.512 -28.656 -7.848 1 98.69 48 ALA B O 1
ATOM 1723 N N . HIS B 1 49 ? -2.047 -26.578 -8.625 1 98.75 49 HIS B N 1
ATOM 1724 C CA . HIS B 1 49 ? -3.182 -25.906 -8 1 98.75 49 HIS B CA 1
ATOM 1725 C C . HIS B 1 49 ? -3.75 -24.828 -8.914 1 98.75 49 HIS B C 1
ATOM 1727 O O . HIS B 1 49 ? -2.998 -24.109 -9.562 1 98.75 49 HIS B O 1
ATOM 1733 N N . CYS B 1 50 ? -5.043 -24.781 -9.07 1 98.69 50 CYS B N 1
ATOM 1734 C CA . CYS B 1 50 ? -5.676 -23.656 -9.75 1 98.69 50 CYS B CA 1
ATOM 1735 C C . CYS B 1 50 ? -6.902 -23.172 -8.984 1 98.69 50 CYS B C 1
ATOM 1737 O O . CYS B 1 50 ? -7.52 -23.938 -8.242 1 98.69 50 CYS B O 1
ATOM 1739 N N . LYS B 1 51 ? -7.215 -21.938 -9.078 1 98.75 51 LYS B N 1
ATOM 1740 C CA . LYS B 1 51 ? -8.305 -21.328 -8.32 1 98.75 51 LYS B CA 1
ATOM 1741 C C . LYS B 1 51 ? -9.039 -20.281 -9.156 1 98.75 51 LYS B C 1
ATOM 1743 O O . LYS B 1 51 ? -8.414 -19.391 -9.727 1 98.75 51 LYS B O 1
ATOM 1748 N N . PHE B 1 52 ? -10.336 -20.484 -9.266 1 98.62 52 PHE B N 1
ATOM 1749 C CA . PHE B 1 52 ? -11.195 -19.5 -9.891 1 98.62 52 PHE B CA 1
ATOM 1750 C C . PHE B 1 52 ? -11.469 -18.344 -8.938 1 98.62 52 PHE B C 1
ATOM 1752 O O . PHE B 1 52 ? -11.734 -18.547 -7.754 1 98.62 52 PHE B O 1
ATOM 1759 N N . ILE B 1 53 ? -11.305 -17.125 -9.445 1 98.06 53 ILE B N 1
ATOM 1760 C CA . ILE B 1 53 ? -11.547 -15.922 -8.664 1 98.06 53 ILE B CA 1
ATOM 1761 C C . ILE B 1 53 ? -12.773 -15.188 -9.211 1 98.06 53 ILE B C 1
ATOM 1763 O O . ILE B 1 53 ? -12.703 -14.531 -10.25 1 98.06 53 ILE B O 1
ATOM 1767 N N . ALA B 1 54 ? -13.844 -15.203 -8.508 1 97.44 54 ALA B N 1
ATOM 1768 C CA . ALA B 1 54 ? -15.125 -14.688 -8.977 1 97.44 54 ALA B CA 1
ATOM 1769 C C . ALA B 1 54 ? -15.125 -13.164 -9 1 97.44 54 ALA B C 1
ATOM 1771 O O . ALA B 1 54 ? -15.875 -12.547 -9.766 1 97.44 54 ALA B O 1
ATOM 1772 N N . ILE B 1 55 ? -14.391 -12.562 -8.086 1 95.38 55 ILE B N 1
ATOM 1773 C CA . ILE B 1 55 ? -14.266 -11.109 -8.039 1 95.38 55 ILE B CA 1
ATOM 1774 C C . ILE B 1 55 ? -12.781 -10.727 -8 1 95.38 55 ILE B C 1
ATOM 1776 O O . ILE B 1 55 ? -12.125 -10.875 -6.965 1 95.38 55 ILE B O 1
ATOM 1780 N N . ALA B 1 56 ? -12.297 -10.32 -9.141 1 94.12 56 ALA B N 1
ATOM 1781 C CA . ALA B 1 56 ? -10.906 -9.891 -9.258 1 94.12 56 ALA B CA 1
ATOM 1782 C C . ALA B 1 56 ? -10.812 -8.391 -9.5 1 94.12 56 ALA B C 1
ATOM 1784 O O . ALA B 1 56 ? -11.453 -7.863 -10.414 1 94.12 56 ALA B O 1
ATOM 1785 N N . ALA B 1 57 ? -10.086 -7.688 -8.656 1 90.75 57 ALA B N 1
ATOM 1786 C CA . ALA B 1 57 ? -10.023 -6.23 -8.672 1 90.75 57 ALA B CA 1
ATOM 1787 C C . ALA B 1 57 ? -9.266 -5.734 -9.906 1 90.75 57 ALA B C 1
ATOM 1789 O O . ALA B 1 57 ? -9.758 -4.875 -10.641 1 90.75 57 ALA B O 1
ATOM 1790 N N . ASP B 1 58 ? -8.094 -6.234 -10.117 1 93 58 ASP B N 1
ATOM 1791 C CA . ASP B 1 58 ? -7.25 -5.824 -11.234 1 93 58 ASP B CA 1
ATOM 1792 C C . ASP B 1 58 ? -6.199 -6.887 -11.547 1 93 58 ASP B C 1
ATOM 1794 O O . ASP B 1 58 ? -6.125 -7.914 -10.867 1 93 58 ASP B O 1
ATOM 1798 N N . ALA B 1 59 ? -5.457 -6.609 -12.586 1 94.94 59 ALA B N 1
ATOM 1799 C CA . ALA B 1 59 ? -4.508 -7.594 -13.094 1 94.94 59 ALA B CA 1
ATOM 1800 C C . ALA B 1 59 ? -3.385 -7.844 -12.094 1 94.94 59 ALA B C 1
ATOM 1802 O O . ALA B 1 59 ? -3.023 -8.992 -11.828 1 94.94 59 ALA B O 1
ATOM 1803 N N . ILE B 1 60 ? -2.816 -6.793 -11.484 1 94.19 60 ILE B N 1
ATOM 1804 C CA . ILE B 1 60 ? -1.67 -6.934 -10.594 1 94.19 60 ILE B CA 1
ATOM 1805 C C . ILE B 1 60 ? -2.09 -7.672 -9.32 1 94.19 60 ILE B C 1
ATOM 1807 O O . ILE B 1 60 ? -1.345 -8.508 -8.805 1 94.19 60 ILE B O 1
ATOM 1811 N N . THR B 1 61 ? -3.248 -7.363 -8.859 1 95.5 61 THR B N 1
ATOM 1812 C CA . THR B 1 61 ? -3.75 -8.07 -7.68 1 95.5 61 THR B CA 1
ATOM 1813 C C . THR B 1 61 ? -3.947 -9.547 -7.98 1 95.5 61 THR B C 1
ATOM 1815 O O . THR B 1 61 ? -3.615 -10.406 -7.16 1 95.5 61 THR B O 1
ATOM 1818 N N . THR B 1 62 ? -4.469 -9.836 -9.117 1 98 62 THR B N 1
ATOM 1819 C CA . THR B 1 62 ? -4.699 -11.219 -9.492 1 98 62 THR B CA 1
ATOM 1820 C C . THR B 1 62 ? -3.377 -11.977 -9.617 1 98 62 THR B C 1
ATOM 1822 O O . THR B 1 62 ? -3.268 -13.125 -9.195 1 98 62 THR B O 1
ATOM 1825 N N . LYS B 1 63 ? -2.381 -11.328 -10.219 1 97.88 63 LYS B N 1
ATOM 1826 C CA . LYS B 1 63 ? -1.055 -11.93 -10.312 1 97.88 63 LYS B CA 1
ATOM 1827 C C . LYS B 1 63 ? -0.444 -12.148 -8.938 1 97.88 63 LYS B C 1
ATOM 1829 O O . LYS B 1 63 ? 0.207 -13.164 -8.688 1 97.88 63 LYS B O 1
ATOM 1834 N N . ALA B 1 64 ? -0.628 -11.211 -8.047 1 97.62 64 ALA B N 1
ATOM 1835 C CA . ALA B 1 64 ? -0.18 -11.359 -6.668 1 97.62 64 ALA B CA 1
ATOM 1836 C C . ALA B 1 64 ? -0.854 -12.555 -6 1 97.62 64 ALA B C 1
ATOM 1838 O O . ALA B 1 64 ? -0.216 -13.305 -5.254 1 97.62 64 ALA B O 1
ATOM 1839 N N . MET B 1 65 ? -2.107 -12.695 -6.277 1 98.44 65 MET B N 1
ATOM 1840 C CA . MET B 1 65 ? -2.855 -13.82 -5.719 1 98.44 65 MET B CA 1
ATOM 1841 C C . MET B 1 65 ? -2.295 -15.148 -6.211 1 98.44 65 MET B C 1
ATOM 1843 O O . MET B 1 65 ? -2.223 -16.109 -5.457 1 98.44 65 MET B O 1
ATOM 1847 N N . ALA B 1 66 ? -1.98 -15.172 -7.426 1 98.81 66 ALA B N 1
ATOM 1848 C CA . ALA B 1 66 ? -1.366 -16.391 -7.949 1 98.81 66 ALA B CA 1
ATOM 1849 C C . ALA B 1 66 ? -0.077 -16.719 -7.203 1 98.81 66 ALA B C 1
ATOM 1851 O O . ALA B 1 66 ? 0.181 -17.875 -6.879 1 98.81 66 ALA B O 1
ATOM 1852 N N . MET B 1 67 ? 0.747 -15.727 -6.965 1 98.75 67 MET B N 1
ATOM 1853 C CA . MET B 1 67 ? 1.971 -15.883 -6.184 1 98.75 67 MET B CA 1
ATOM 1854 C C . MET B 1 67 ? 1.661 -16.406 -4.781 1 98.75 67 MET B C 1
ATOM 1856 O O . MET B 1 67 ? 2.238 -17.391 -4.344 1 98.75 67 MET B O 1
ATOM 1860 N N . ARG B 1 68 ? 0.723 -15.742 -4.133 1 98.75 68 ARG B N 1
ATOM 1861 C CA . ARG B 1 68 ? 0.316 -16.141 -2.787 1 98.75 68 ARG B CA 1
ATOM 1862 C C . ARG B 1 68 ? -0.167 -17.594 -2.766 1 98.75 68 ARG B C 1
ATOM 1864 O O . ARG B 1 68 ? 0.28 -18.391 -1.937 1 98.75 68 ARG B O 1
ATOM 1871 N N . ASP B 1 69 ? -1.092 -17.891 -3.678 1 98.75 69 ASP B N 1
ATOM 1872 C CA . ASP B 1 69 ? -1.691 -19.219 -3.721 1 98.75 69 ASP B CA 1
ATOM 1873 C C . ASP B 1 69 ? -0.635 -20.281 -3.98 1 98.75 69 ASP B C 1
ATOM 1875 O O . ASP B 1 69 ? -0.683 -21.375 -3.393 1 98.75 69 ASP B O 1
ATOM 1879 N N . GLY B 1 70 ? 0.268 -19.969 -4.879 1 98.88 70 GLY B N 1
ATOM 1880 C CA . GLY B 1 70 ? 1.354 -20.891 -5.156 1 98.88 70 GLY B CA 1
ATOM 1881 C C . GLY B 1 70 ? 2.248 -21.141 -3.957 1 98.88 70 GLY B C 1
ATOM 1882 O O . GLY B 1 70 ? 2.57 -22.297 -3.646 1 98.88 70 GLY B O 1
ATOM 1883 N N . LEU B 1 71 ? 2.664 -20.125 -3.33 1 98.69 71 LEU B N 1
ATOM 1884 C CA . LEU B 1 71 ? 3.504 -20.25 -2.143 1 98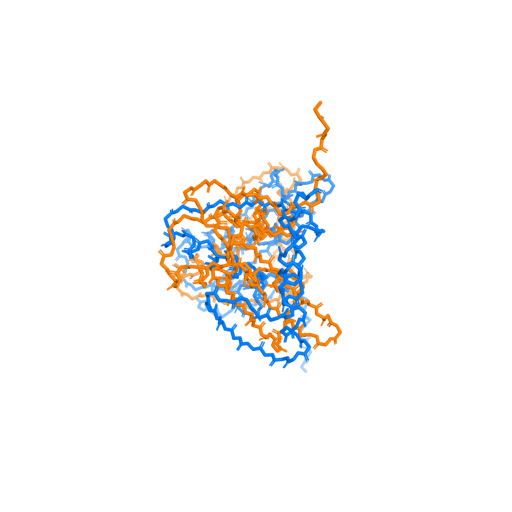.69 71 LEU B CA 1
ATOM 1885 C C . LEU B 1 71 ? 2.787 -21.016 -1.042 1 98.69 71 LEU B C 1
ATOM 1887 O O . LEU B 1 71 ? 3.381 -21.891 -0.403 1 98.69 71 LEU B O 1
ATOM 1891 N N . LEU B 1 72 ? 1.525 -20.672 -0.885 1 98.31 72 LEU B N 1
ATOM 1892 C CA . LEU B 1 72 ? 0.728 -21.375 0.113 1 98.31 72 LEU B CA 1
ATOM 1893 C C . LEU B 1 72 ? 0.652 -22.859 -0.205 1 98.31 72 LEU B C 1
ATOM 1895 O O . LEU B 1 72 ? 0.804 -23.703 0.688 1 98.31 72 LEU B O 1
ATOM 1899 N N . PHE B 1 73 ? 0.4 -23.172 -1.418 1 98.56 73 PHE B N 1
ATOM 1900 C CA . PHE B 1 73 ? 0.285 -24.547 -1.879 1 98.56 73 PHE B CA 1
ATOM 1901 C C . PHE B 1 73 ? 1.585 -25.312 -1.644 1 98.56 73 PHE B C 1
ATOM 1903 O O . PHE B 1 73 ? 1.578 -26.406 -1.062 1 98.56 73 PHE B O 1
ATOM 1910 N N . ALA B 1 74 ? 2.67 -24.703 -2.027 1 98.56 74 ALA B N 1
ATOM 1911 C CA . ALA B 1 74 ? 3.975 -25.328 -1.821 1 98.56 74 ALA B CA 1
ATOM 1912 C C . ALA B 1 74 ? 4.25 -25.547 -0.336 1 98.56 74 ALA B C 1
ATOM 1914 O O . ALA B 1 74 ? 4.738 -26.609 0.063 1 98.56 74 ALA B O 1
ATOM 1915 N N . ASN B 1 75 ? 3.967 -24.578 0.426 1 98.12 75 ASN B N 1
ATOM 1916 C CA . ASN B 1 75 ? 4.164 -24.672 1.868 1 98.12 75 ASN B CA 1
ATOM 1917 C C . ASN B 1 75 ? 3.324 -25.781 2.482 1 98.12 75 ASN B C 1
ATOM 1919 O O . ASN B 1 75 ? 3.797 -26.516 3.357 1 98.12 75 ASN B O 1
ATOM 1923 N N . SER B 1 76 ? 2.088 -25.875 2.035 1 97.69 76 SER B N 1
ATOM 1924 C CA . SER B 1 76 ? 1.166 -26.875 2.568 1 97.69 76 SER B CA 1
ATOM 1925 C C . SER B 1 76 ? 1.653 -28.281 2.275 1 97.69 76 SER B C 1
ATOM 1927 O O . SER B 1 76 ? 1.29 -29.234 2.979 1 97.69 76 SER B O 1
ATOM 1929 N N . LEU B 1 77 ? 2.441 -28.484 1.25 1 97.81 77 LEU B N 1
ATOM 1930 C CA . LEU B 1 77 ? 2.979 -29.797 0.879 1 97.81 77 LEU B CA 1
ATOM 1931 C C . LEU B 1 77 ? 4.281 -30.078 1.621 1 97.81 77 LEU B C 1
ATOM 1933 O O . LEU B 1 77 ? 4.863 -31.156 1.471 1 97.81 77 LEU B O 1
ATOM 1937 N N . GLY B 1 78 ? 4.801 -29.078 2.33 1 97.25 78 GLY B N 1
ATOM 1938 C CA . GLY B 1 78 ? 5.941 -29.281 3.209 1 97.25 78 GLY B CA 1
ATOM 1939 C C . GLY B 1 78 ? 7.27 -28.969 2.543 1 97.25 78 GLY B C 1
ATOM 1940 O O . GLY B 1 78 ? 8.328 -29.312 3.064 1 97.25 78 GLY B O 1
ATOM 1941 N N . PHE B 1 79 ? 7.215 -28.344 1.436 1 97.31 79 PHE B N 1
ATOM 1942 C CA . PHE B 1 79 ? 8.469 -28 0.781 1 97.31 79 PHE B CA 1
ATOM 1943 C C . PHE B 1 79 ? 9.141 -26.828 1.481 1 97.31 79 PHE B C 1
ATOM 1945 O O . PHE B 1 79 ? 8.469 -25.875 1.896 1 97.31 79 PHE B O 1
ATOM 1952 N N . SER B 1 80 ? 10.5 -26.891 1.564 1 97.75 80 SER B N 1
ATOM 1953 C CA . SER B 1 80 ? 11.188 -25.891 2.359 1 97.75 80 SER B CA 1
ATOM 1954 C C . SER B 1 80 ? 12.172 -25.094 1.509 1 97.75 80 SER B C 1
ATOM 1956 O O . SER B 1 80 ? 12.742 -24.094 1.972 1 97.75 80 SER B O 1
ATOM 1958 N N . ARG B 1 81 ? 12.477 -25.547 0.355 1 98.12 81 ARG B N 1
ATOM 1959 C CA . ARG B 1 81 ? 13.312 -24.844 -0.607 1 98.12 81 ARG B CA 1
ATOM 1960 C C . ARG B 1 81 ? 12.609 -24.703 -1.954 1 98.12 81 ARG B C 1
ATOM 1962 O O . ARG B 1 81 ? 12.438 -25.688 -2.67 1 98.12 81 ARG B O 1
ATOM 1969 N N . ILE B 1 82 ? 12.266 -23.516 -2.275 1 98.31 82 ILE B N 1
ATOM 1970 C CA . ILE B 1 82 ? 11.422 -23.297 -3.439 1 98.31 82 ILE B CA 1
ATOM 1971 C C . ILE B 1 82 ? 12.031 -22.219 -4.32 1 98.31 82 ILE B C 1
ATOM 1973 O O . ILE B 1 82 ? 12.461 -21.172 -3.824 1 98.31 82 ILE B O 1
ATOM 1977 N N . GLU B 1 83 ? 12.148 -22.438 -5.562 1 98.31 83 GLU B N 1
ATOM 1978 C CA . GLU B 1 83 ? 12.414 -21.422 -6.578 1 98.31 83 GLU B CA 1
ATOM 1979 C C . GLU B 1 83 ? 11.141 -21.062 -7.344 1 98.31 83 GLU B C 1
ATOM 1981 O O . GLU B 1 83 ? 10.609 -21.891 -8.086 1 98.31 83 GLU B O 1
ATOM 1986 N N . VAL B 1 84 ? 10.695 -19.875 -7.188 1 98.44 84 VAL B N 1
ATOM 1987 C CA . VAL B 1 84 ? 9.445 -19.438 -7.793 1 98.44 84 VAL B CA 1
ATOM 1988 C C . VAL B 1 84 ? 9.742 -18.672 -9.086 1 98.44 84 VAL B C 1
ATOM 1990 O O . VAL B 1 84 ? 10.641 -17.828 -9.117 1 98.44 84 VAL B O 1
ATOM 1993 N N . GLU B 1 85 ? 8.977 -18.969 -10.062 1 97.75 85 GLU B N 1
ATOM 1994 C CA . GLU B 1 85 ? 9.102 -18.266 -11.336 1 97.75 85 GLU B CA 1
ATOM 1995 C C . GLU B 1 85 ? 7.75 -17.734 -11.812 1 97.75 85 GLU B C 1
ATOM 1997 O O . GLU B 1 85 ? 6.73 -18.406 -11.672 1 97.75 85 GLU B O 1
ATOM 2002 N N . SER B 1 86 ? 7.727 -16.594 -12.352 1 97.69 86 SER B N 1
ATOM 2003 C CA . SER B 1 86 ? 6.574 -15.938 -12.969 1 97.69 86 SER B CA 1
ATOM 2004 C C . SER B 1 86 ? 6.988 -15.086 -14.164 1 97.69 86 SER B C 1
ATOM 2006 O O . SER B 1 86 ? 8.102 -14.57 -14.203 1 97.69 86 SER B O 1
ATOM 2008 N N . ASP B 1 87 ? 6.105 -14.906 -15.055 1 96.12 87 ASP B N 1
ATOM 2009 C CA . ASP B 1 87 ? 6.434 -14.055 -16.203 1 96.12 87 ASP B CA 1
ATOM 2010 C C . ASP B 1 87 ? 6.039 -12.602 -15.93 1 96.12 87 ASP B C 1
ATOM 2012 O O . ASP B 1 87 ? 6.082 -11.766 -16.844 1 96.12 87 ASP B O 1
ATOM 2016 N N . SER B 1 88 ? 5.621 -12.32 -14.812 1 96.62 88 SER B N 1
ATOM 2017 C CA . SER B 1 88 ? 5.363 -10.953 -14.391 1 96.62 88 SER B CA 1
ATOM 2018 C C . SER B 1 88 ? 6.566 -10.367 -13.656 1 96.62 88 SER B C 1
ATOM 2020 O O . SER B 1 88 ? 6.773 -10.641 -12.477 1 96.62 88 SER B O 1
ATOM 2022 N N . LEU B 1 89 ? 7.273 -9.547 -14.391 1 95.62 89 LEU B N 1
ATOM 2023 C CA . LEU B 1 89 ? 8.438 -8.906 -13.789 1 95.62 89 LEU B CA 1
ATOM 2024 C C . LEU B 1 89 ? 8.047 -8.078 -12.578 1 95.62 89 LEU B C 1
ATOM 2026 O O . LEU B 1 89 ? 8.766 -8.047 -11.578 1 95.62 89 LEU B O 1
ATOM 2030 N N . GLN B 1 90 ? 6.91 -7.422 -12.68 1 94.19 90 GLN B N 1
ATOM 2031 C CA . GLN B 1 90 ? 6.438 -6.57 -11.586 1 94.19 90 GLN B CA 1
ATOM 2032 C C . GLN B 1 90 ? 6.23 -7.379 -10.312 1 94.19 90 GLN B C 1
ATOM 2034 O O . GLN B 1 90 ? 6.699 -6.988 -9.234 1 94.19 90 GLN B O 1
ATOM 2039 N N . VAL B 1 91 ? 5.625 -8.539 -10.375 1 96.56 91 VAL B N 1
ATOM 2040 C CA . VAL B 1 91 ? 5.344 -9.398 -9.227 1 96.56 91 VAL B CA 1
ATOM 2041 C C . VAL B 1 91 ? 6.648 -9.945 -8.656 1 96.56 91 VAL B C 1
ATOM 2043 O O . VAL B 1 91 ? 6.836 -9.969 -7.438 1 96.56 91 VAL B O 1
ATOM 2046 N N . ILE B 1 92 ? 7.523 -10.312 -9.531 1 97.19 92 ILE B N 1
ATOM 2047 C CA . ILE B 1 92 ? 8.812 -10.836 -9.102 1 97.19 92 ILE B CA 1
ATOM 2048 C C . ILE B 1 92 ? 9.578 -9.758 -8.344 1 97.19 92 ILE B C 1
ATOM 2050 O O . ILE B 1 92 ? 10.148 -10.031 -7.281 1 97.19 92 ILE B O 1
ATOM 2054 N N . ASN B 1 93 ? 9.602 -8.57 -8.867 1 94.69 93 ASN B N 1
ATOM 2055 C CA . ASN B 1 93 ? 10.312 -7.477 -8.219 1 94.69 93 ASN B CA 1
ATOM 2056 C C . ASN B 1 93 ? 9.727 -7.16 -6.844 1 94.69 93 ASN B C 1
ATOM 2058 O O . ASN B 1 93 ? 10.461 -6.887 -5.898 1 94.69 93 ASN B O 1
ATOM 2062 N N . PHE B 1 94 ? 8.445 -7.203 -6.723 1 92.38 94 PHE B N 1
ATOM 2063 C CA . PHE B 1 94 ? 7.781 -6.953 -5.445 1 92.38 94 PHE B CA 1
ATOM 2064 C C . PHE B 1 94 ? 8.141 -8.031 -4.43 1 92.38 94 PHE B C 1
ATOM 2066 O O . PHE B 1 94 ? 8.523 -7.719 -3.299 1 92.38 94 PHE B O 1
ATOM 2073 N N . CYS B 1 95 ? 8.156 -9.258 -4.824 1 95 95 CYS B N 1
ATOM 2074 C CA . CYS B 1 95 ? 8.375 -10.375 -3.914 1 95 95 CYS B CA 1
ATOM 2075 C C . CYS B 1 95 ? 9.844 -10.516 -3.555 1 95 95 CYS B C 1
ATOM 2077 O O . CYS B 1 95 ? 10.188 -10.945 -2.449 1 95 95 CYS B O 1
ATOM 2079 N N . SER B 1 96 ? 10.68 -10.18 -4.473 1 94.19 96 SER B N 1
ATOM 2080 C CA . SER B 1 96 ? 12.109 -10.312 -4.219 1 94.19 96 SER B CA 1
ATOM 2081 C C . SER B 1 96 ? 12.641 -9.117 -3.428 1 94.19 96 SER B C 1
ATOM 2083 O O . SER B 1 96 ? 13.789 -9.117 -2.99 1 94.19 96 SER B O 1
ATOM 2085 N N . GLY B 1 97 ? 11.828 -8.055 -3.34 1 90.06 97 GLY B N 1
ATOM 2086 C CA . GLY B 1 97 ? 12.227 -6.883 -2.576 1 90.06 97 GLY B CA 1
ATOM 2087 C C . GLY B 1 97 ? 12.969 -5.848 -3.408 1 90.06 97 GLY B C 1
ATOM 2088 O O . GLY B 1 97 ? 13.461 -4.852 -2.877 1 90.06 97 GLY B O 1
ATOM 2089 N N . GLN B 1 98 ? 13.07 -6.117 -4.672 1 88.5 98 GLN B N 1
ATOM 2090 C CA . GLN B 1 98 ? 13.727 -5.156 -5.555 1 88.5 98 GLN B CA 1
ATOM 2091 C C . GLN B 1 98 ? 12.922 -3.865 -5.652 1 88.5 98 GLN B C 1
ATOM 2093 O O . GLN B 1 98 ? 13.484 -2.789 -5.852 1 88.5 98 GLN B O 1
ATOM 2098 N N . THR B 1 99 ? 11.578 -3.959 -5.648 1 87.25 99 THR B N 1
ATOM 2099 C CA . THR B 1 99 ? 10.664 -2.822 -5.621 1 87.25 99 THR B CA 1
ATOM 2100 C C . THR B 1 99 ? 9.68 -2.941 -4.461 1 87.25 99 THR B C 1
ATOM 2102 O O . THR B 1 99 ? 9.219 -4.039 -4.141 1 87.25 99 THR B O 1
ATOM 2105 N N . ARG B 1 100 ? 9.32 -1.767 -3.996 1 82 100 ARG B N 1
ATOM 2106 C CA . ARG B 1 100 ? 8.32 -1.778 -2.932 1 82 100 ARG B CA 1
ATOM 2107 C C . ARG B 1 100 ? 6.918 -1.966 -3.496 1 82 100 ARG B C 1
ATOM 2109 O O . ARG B 1 100 ? 6.578 -1.385 -4.527 1 82 100 ARG B O 1
ATOM 2116 N N . TRP B 1 101 ? 6.176 -2.805 -2.83 1 78.62 101 TRP B N 1
ATOM 2117 C CA . TRP B 1 101 ? 4.832 -3.107 -3.305 1 78.62 101 TRP B CA 1
ATOM 2118 C C . TRP B 1 101 ? 3.82 -2.113 -2.746 1 78.62 101 TRP B C 1
ATOM 2120 O O . TRP B 1 101 ? 2.646 -2.133 -3.127 1 78.62 101 TRP B O 1
ATOM 2130 N N . TRP B 1 102 ? 4.25 -1.254 -1.838 1 74.19 102 TRP B N 1
ATOM 2131 C CA . TRP B 1 102 ? 3.381 -0.229 -1.27 1 74.19 102 TRP B CA 1
ATOM 2132 C C . TRP B 1 102 ? 3.863 1.167 -1.651 1 74.19 102 TRP B C 1
ATOM 2134 O O . TRP B 1 102 ? 5.059 1.374 -1.887 1 74.19 102 TRP B O 1
ATOM 2144 N N . ASP B 1 103 ? 2.902 2.045 -1.794 1 77.56 103 ASP B N 1
ATOM 2145 C CA . ASP B 1 103 ? 3.236 3.436 -2.092 1 77.56 103 ASP B CA 1
ATOM 2146 C C . ASP B 1 103 ? 3.811 4.137 -0.864 1 77.56 103 ASP B C 1
ATOM 2148 O O . ASP B 1 103 ? 3.529 3.746 0.27 1 77.56 103 ASP B O 1
ATOM 2152 N N . GLU B 1 104 ? 4.664 5.125 -1.126 1 82.38 104 GLU B N 1
ATOM 2153 C CA . GLU B 1 104 ? 5.238 5.941 -0.061 1 82.38 104 GLU B CA 1
ATOM 2154 C C . GLU B 1 104 ? 4.148 6.523 0.838 1 82.38 104 GLU B C 1
ATOM 2156 O O . GLU B 1 104 ? 4.324 6.609 2.057 1 82.38 104 GLU B O 1
ATOM 2161 N N . ALA B 1 105 ? 3.035 6.758 0.22 1 89.12 105 ALA B N 1
ATOM 2162 C CA . ALA B 1 105 ? 1.933 7.348 0.977 1 89.12 105 ALA B CA 1
ATOM 2163 C C . ALA B 1 105 ? 1.363 6.348 1.982 1 89.12 105 ALA B C 1
ATOM 2165 O O . ALA B 1 105 ? 0.953 6.73 3.08 1 89.12 105 ALA B O 1
ATOM 2166 N N . ALA B 1 106 ? 1.387 5.09 1.586 1 87.75 106 ALA B N 1
ATOM 2167 C CA . ALA B 1 106 ? 0.835 4.043 2.443 1 87.75 106 ALA B CA 1
ATOM 2168 C C . ALA B 1 106 ? 1.582 3.971 3.771 1 87.75 106 ALA B C 1
ATOM 2170 O O . ALA B 1 106 ? 0.966 3.83 4.832 1 87.75 106 ALA B O 1
ATOM 2171 N N . VAL B 1 107 ? 2.875 4.094 3.748 1 86.81 107 VAL B N 1
ATOM 2172 C CA . VAL B 1 107 ? 3.705 4.043 4.945 1 86.81 107 VAL B CA 1
ATOM 2173 C C . VAL B 1 107 ? 3.359 5.219 5.859 1 86.81 107 VAL B C 1
ATOM 2175 O O . VAL B 1 107 ? 3.248 5.051 7.078 1 86.81 107 VAL B O 1
ATOM 2178 N N . VAL B 1 108 ? 3.195 6.332 5.277 1 94.75 108 VAL B N 1
ATOM 2179 C CA . VAL B 1 108 ? 2.918 7.543 6.039 1 94.75 108 VAL B CA 1
ATOM 2180 C C . VAL B 1 108 ? 1.531 7.449 6.672 1 94.75 108 VAL B C 1
ATOM 2182 O O . VAL B 1 108 ? 1.352 7.793 7.844 1 94.75 108 VAL B O 1
ATOM 2185 N N . PHE B 1 109 ? 0.575 6.926 5.906 1 94.31 109 PHE B N 1
ATOM 2186 C CA . PHE B 1 109 ? -0.771 6.785 6.449 1 94.31 109 PHE B CA 1
ATOM 2187 C C . PHE B 1 109 ? -0.787 5.785 7.602 1 94.31 109 PHE B C 1
ATOM 2189 O O . PHE B 1 109 ? -1.512 5.969 8.578 1 94.31 109 PHE B O 1
ATOM 2196 N N . ALA B 1 110 ? -0.033 4.734 7.449 1 90.19 110 ALA B N 1
ATOM 2197 C CA . ALA B 1 110 ? 0.086 3.791 8.555 1 90.19 110 ALA B CA 1
ATOM 2198 C C . ALA B 1 110 ? 0.606 4.48 9.812 1 90.19 110 ALA B C 1
ATOM 2200 O O . ALA B 1 110 ? 0.126 4.219 10.914 1 90.19 110 ALA B O 1
ATOM 2201 N N . GLU B 1 111 ? 1.558 5.344 9.688 1 93.88 111 GLU B N 1
ATOM 2202 C CA . GLU B 1 111 ? 2.078 6.117 10.805 1 93.88 111 GLU B CA 1
ATOM 2203 C C . GLU B 1 111 ? 0.998 7.008 11.414 1 93.88 111 GLU B C 1
ATOM 2205 O O . GLU B 1 111 ? 0.907 7.141 12.633 1 93.88 111 GLU B O 1
ATOM 2210 N N . CYS B 1 112 ? 0.244 7.664 10.555 1 96.56 112 CYS B N 1
ATOM 2211 C CA . CYS B 1 112 ? -0.846 8.5 11.039 1 96.56 112 CYS B CA 1
ATOM 2212 C C . CYS B 1 112 ? -1.771 7.711 11.961 1 96.56 112 CYS B C 1
ATOM 2214 O O . CYS B 1 112 ? -2.117 8.18 13.047 1 96.56 112 CYS B O 1
ATOM 2216 N N . ILE B 1 113 ? -2.111 6.539 11.547 1 92.56 113 ILE B N 1
ATOM 2217 C CA . ILE B 1 113 ? -3.025 5.695 12.312 1 92.56 113 ILE B CA 1
ATOM 2218 C C . ILE B 1 113 ? -2.379 5.309 13.641 1 92.56 113 ILE B C 1
ATOM 2220 O O . ILE B 1 113 ? -3.035 5.316 14.68 1 92.56 113 ILE B O 1
ATOM 2224 N N . ASP B 1 114 ? -1.142 4.977 13.555 1 92.69 114 ASP B N 1
ATOM 2225 C CA . ASP B 1 114 ? -0.406 4.637 14.766 1 92.69 114 ASP B CA 1
ATOM 2226 C C . ASP B 1 114 ? -0.419 5.797 15.758 1 92.69 114 ASP B C 1
ATOM 2228 O O . ASP B 1 114 ? -0.651 5.594 16.953 1 92.69 114 ASP B O 1
ATOM 2232 N N . ILE B 1 115 ? -0.128 6.945 15.328 1 96.44 115 ILE B N 1
ATOM 2233 C CA . ILE B 1 115 ? -0.093 8.125 16.188 1 96.44 115 ILE B CA 1
ATOM 2234 C C . ILE B 1 115 ? -1.478 8.367 16.781 1 96.44 115 ILE B C 1
ATOM 2236 O O . ILE B 1 115 ? -1.603 8.734 17.953 1 96.44 115 ILE B O 1
ATOM 2240 N N . CYS B 1 116 ? -2.547 8.234 15.945 1 96.44 116 CYS B N 1
ATOM 2241 C CA . CYS B 1 116 ? -3.912 8.422 16.422 1 96.44 116 CYS B CA 1
ATOM 2242 C C . CYS B 1 116 ? -4.191 7.5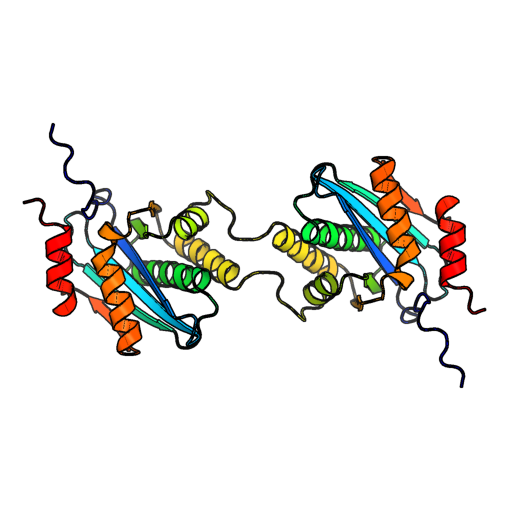23 17.625 1 96.44 116 CYS B C 1
ATOM 2244 O O . CYS B 1 116 ? -4.91 7.918 18.547 1 96.44 116 CYS B O 1
ATOM 2246 N N . SER B 1 117 ? -3.641 6.344 17.578 1 94.12 117 SER B N 1
ATOM 2247 C CA . SER B 1 117 ? -3.861 5.395 18.656 1 94.12 117 SER B CA 1
ATOM 2248 C C . SER B 1 117 ? -3.232 5.887 19.953 1 94.12 117 SER B C 1
ATOM 2250 O O . SER B 1 117 ? -3.637 5.473 21.047 1 94.12 117 SER B O 1
ATOM 2252 N N . SER B 1 118 ? -2.254 6.703 19.797 1 94.56 118 SER B N 1
ATOM 2253 C CA . SER B 1 118 ? -1.588 7.262 20.969 1 94.56 118 SER B CA 1
ATOM 2254 C C . SER B 1 118 ? -2.281 8.531 21.438 1 94.56 118 SER B C 1
ATOM 2256 O O . SER B 1 118 ? -2.018 9.008 22.547 1 94.56 118 SER B O 1
ATOM 2258 N N . ILE B 1 119 ? -3.078 8.875 20.5 1 94.31 119 ILE B N 1
ATOM 2259 C CA . ILE B 1 119 ? -3.863 10.055 20.844 1 94.31 119 ILE B CA 1
ATOM 2260 C C . ILE B 1 119 ? -5.211 9.625 21.422 1 94.31 119 ILE B C 1
ATOM 2262 O O . ILE B 1 119 ? -5.75 8.578 21.047 1 94.31 119 ILE B O 1
ATOM 2266 N N . GLY B 1 120 ? -5.746 10.055 22.438 1 92.69 120 GLY B N 1
ATOM 2267 C CA . GLY B 1 120 ? -7.035 9.742 23.047 1 92.69 120 GLY B CA 1
ATOM 2268 C C . GLY B 1 120 ? -8.164 9.672 22.031 1 92.69 120 GLY B C 1
ATOM 2269 O O . GLY B 1 120 ? -8.586 8.586 21.641 1 92.69 120 GLY B O 1
ATOM 2270 N N . LYS B 1 121 ? -8.727 10.656 21.5 1 96 121 LYS B N 1
ATOM 2271 C CA . LYS B 1 121 ? -9.805 10.734 20.516 1 96 121 LYS B CA 1
ATOM 2272 C C . LYS B 1 121 ? -9.445 11.688 19.391 1 96 121 LYS B C 1
ATOM 2274 O O . LYS B 1 121 ? -9.156 12.867 19.625 1 96 121 LYS B O 1
ATOM 2279 N N . VAL B 1 122 ? -9.477 11.156 18.172 1 97.81 122 VAL B N 1
ATOM 2280 C CA . VAL B 1 122 ? -9.203 11.969 16.984 1 97.81 122 VAL B CA 1
ATOM 2281 C C . VAL B 1 122 ? -10.367 11.867 16 1 97.81 122 VAL B C 1
ATOM 2283 O O . VAL B 1 122 ? -10.883 10.773 15.75 1 97.81 122 VAL B O 1
ATOM 2286 N N . THR B 1 123 ? -10.844 12.938 15.508 1 97.12 123 THR B N 1
ATOM 2287 C CA . THR B 1 123 ? -11.852 12.977 14.453 1 97.12 123 THR B CA 1
ATOM 2288 C C . THR B 1 123 ? -11.32 13.695 13.219 1 97.12 123 THR B C 1
ATOM 2290 O O . THR B 1 123 ? -10.539 14.641 13.336 1 97.12 123 THR B O 1
ATOM 2293 N N . PHE B 1 124 ? -11.695 13.242 12.023 1 97.38 124 PHE B N 1
ATOM 2294 C CA . PHE B 1 124 ? -11.234 13.805 10.758 1 97.38 124 PHE B CA 1
ATOM 2295 C C . PHE B 1 124 ? -12.391 14.461 10.008 1 97.38 124 PHE B C 1
ATOM 2297 O O . PHE B 1 124 ? -13.461 13.867 9.867 1 97.38 124 PHE B O 1
ATOM 2304 N N . LYS B 1 125 ? -12.133 15.641 9.492 1 96.25 125 LYS B N 1
ATOM 2305 C CA . LYS B 1 125 ? -13.141 16.375 8.727 1 96.25 125 LYS B CA 1
ATOM 2306 C C . LYS B 1 125 ? -12.523 17.016 7.484 1 96.25 125 LYS B C 1
ATOM 2308 O O . LYS B 1 125 ? -11.414 17.547 7.535 1 96.25 125 LYS B O 1
ATOM 2313 N N . HIS B 1 126 ? -13.266 16.953 6.387 1 96.25 126 HIS B N 1
ATOM 2314 C CA . HIS B 1 126 ? -12.875 17.641 5.168 1 96.25 126 HIS B CA 1
ATOM 2315 C C . HIS B 1 126 ? -13.383 19.078 5.164 1 96.25 126 HIS B C 1
ATOM 2317 O O . HIS B 1 126 ? -14.508 19.344 5.586 1 96.25 126 HIS B O 1
ATOM 2323 N N . CYS B 1 127 ? -12.531 19.953 4.77 1 93.44 127 CYS B N 1
ATOM 2324 C CA . CYS B 1 127 ? -12.945 21.344 4.582 1 93.44 127 CYS B CA 1
ATOM 2325 C C . CYS B 1 127 ? -12.609 21.828 3.178 1 93.44 127 CYS B C 1
ATOM 2327 O O . CYS B 1 127 ? -11.797 21.219 2.484 1 93.44 127 CYS B O 1
ATOM 2329 N N . LEU B 1 128 ? -13.266 22.859 2.75 1 91.12 128 LEU B N 1
ATOM 2330 C CA . LEU B 1 128 ? -12.961 23.469 1.456 1 91.12 128 LEU B CA 1
ATOM 2331 C C . LEU B 1 128 ? -11.609 24.172 1.489 1 91.12 128 LEU B C 1
ATOM 2333 O O . LEU B 1 128 ? -11.195 24.688 2.533 1 91.12 128 LEU B O 1
ATOM 2337 N N . ARG B 1 129 ? -11.047 24.266 0.331 1 89.56 129 ARG B N 1
ATOM 2338 C CA . ARG B 1 129 ? -9.742 24.906 0.208 1 89.56 129 ARG B CA 1
ATOM 2339 C C . ARG B 1 129 ? -9.773 26.328 0.777 1 89.56 129 ARG B C 1
ATOM 2341 O O . ARG B 1 129 ? -8.828 26.75 1.443 1 89.56 129 ARG B O 1
ATOM 2348 N N . SER B 1 130 ? -10.852 27.016 0.589 1 86.38 130 SER B N 1
ATOM 2349 C CA . SER B 1 130 ? -10.992 28.406 1.014 1 86.38 130 SER B CA 1
ATOM 2350 C C . SER B 1 130 ? -11.023 28.531 2.533 1 86.38 130 SER B C 1
ATOM 2352 O O . SER B 1 130 ? -10.781 29.594 3.086 1 86.38 130 SER B O 1
ATOM 2354 N N . TYR B 1 131 ? -11.227 27.391 3.256 1 87.75 131 TYR B N 1
ATOM 2355 C CA . TYR B 1 131 ? -11.328 27.406 4.711 1 87.75 131 TYR B CA 1
ATOM 2356 C C . TYR B 1 131 ? -10.023 26.938 5.352 1 87.75 131 TYR B C 1
ATOM 2358 O O . TYR B 1 131 ? -9.906 26.922 6.582 1 87.75 131 TYR B O 1
ATOM 2366 N N . ASN B 1 132 ? -9.078 26.594 4.57 1 94.38 132 ASN B N 1
ATOM 2367 C CA . ASN B 1 132 ? -7.812 26.062 5.078 1 94.38 132 ASN B CA 1
ATOM 2368 C C . ASN B 1 132 ? -6.656 27.016 4.754 1 94.38 132 ASN B C 1
ATOM 2370 O O . ASN B 1 132 ? -5.527 26.562 4.543 1 94.38 132 ASN B O 1
ATOM 2374 N N . ASN B 1 133 ? -6.945 28.281 4.719 1 93 133 ASN B N 1
ATOM 2375 C CA . ASN B 1 133 ? -6.023 29.297 4.207 1 93 133 ASN B CA 1
ATOM 2376 C C . ASN B 1 133 ? -4.781 29.422 5.086 1 93 133 ASN B C 1
ATOM 2378 O O . ASN B 1 133 ? -3.672 29.578 4.578 1 93 133 ASN B O 1
ATOM 2382 N N . VAL B 1 134 ? -5.035 29.406 6.344 1 95.75 134 VAL B N 1
ATOM 2383 C CA . VAL B 1 134 ? -3.91 29.625 7.246 1 95.75 134 VAL B CA 1
ATOM 2384 C C . VAL B 1 134 ? -2.875 28.516 7.059 1 95.75 134 VAL B C 1
ATOM 2386 O O . VAL B 1 134 ? -1.682 28.797 6.906 1 95.75 134 VAL B O 1
ATOM 2389 N N . ALA B 1 135 ? -3.266 27.25 7.027 1 97.44 135 ALA B N 1
ATOM 2390 C CA . ALA B 1 135 ? -2.354 26.141 6.801 1 97.44 135 ALA B CA 1
ATOM 2391 C C . ALA B 1 135 ? -1.718 26.219 5.418 1 97.44 135 ALA B C 1
ATOM 2393 O O . ALA B 1 135 ? -0.536 25.906 5.25 1 97.44 135 ALA B O 1
ATOM 2394 N N . HIS B 1 136 ? -2.498 26.656 4.438 1 96.62 136 HIS B N 1
ATOM 2395 C CA . HIS B 1 136 ? -1.993 26.828 3.078 1 96.62 136 HIS B CA 1
ATOM 2396 C C . HIS B 1 136 ? -0.853 27.828 3.033 1 96.62 136 HIS B C 1
ATOM 2398 O O . HIS B 1 136 ? 0.198 27.562 2.445 1 96.62 136 HIS B O 1
ATOM 2404 N N . VAL B 1 137 ? -1.095 28.938 3.639 1 96.56 137 VAL B N 1
ATOM 2405 C CA . VAL B 1 137 ? -0.103 30.016 3.654 1 96.56 137 VAL B CA 1
ATOM 2406 C C . VAL B 1 137 ? 1.158 29.547 4.375 1 96.56 137 VAL B C 1
ATOM 2408 O O . VAL B 1 137 ? 2.273 29.781 3.912 1 96.56 137 VAL B O 1
ATOM 2411 N N . LEU B 1 138 ? 0.951 28.906 5.48 1 98.25 138 LEU B N 1
ATOM 2412 C CA . LEU B 1 138 ? 2.096 28.453 6.262 1 98.25 138 LEU B CA 1
ATOM 2413 C C . LEU B 1 138 ? 2.902 27.422 5.484 1 98.25 138 LEU B C 1
ATOM 2415 O O . LEU B 1 138 ? 4.137 27.438 5.5 1 98.25 138 LEU B O 1
ATOM 2419 N N . ALA B 1 139 ? 2.287 26.453 4.785 1 98.25 139 ALA B N 1
ATOM 2420 C CA . ALA B 1 139 ? 2.992 25.469 3.977 1 98.25 139 ALA B CA 1
ATOM 2421 C C . ALA B 1 139 ? 3.822 26.141 2.887 1 98.25 139 ALA B C 1
ATOM 2423 O O . ALA B 1 139 ? 4.98 25.766 2.666 1 98.25 139 ALA B O 1
ATOM 2424 N N . ASN B 1 140 ? 3.229 27.109 2.268 1 97.31 140 ASN B N 1
ATOM 2425 C CA . ASN B 1 140 ? 3.939 27.828 1.22 1 97.31 140 ASN B CA 1
ATOM 2426 C C . ASN B 1 140 ? 5.113 28.625 1.786 1 97.31 140 ASN B C 1
ATOM 2428 O O . ASN B 1 140 ? 6.172 28.703 1.161 1 97.31 140 ASN B O 1
ATOM 2432 N N . HIS B 1 141 ? 4.84 29.234 2.867 1 97.31 141 HIS B N 1
ATOM 2433 C CA . HIS B 1 141 ? 5.918 29.953 3.533 1 97.31 141 HIS B 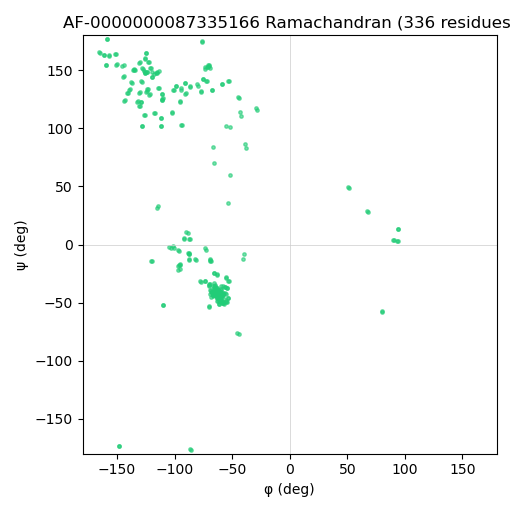CA 1
ATOM 2434 C C . HIS B 1 141 ? 7.109 29.047 3.805 1 97.31 141 HIS B C 1
ATOM 2436 O O . HIS B 1 141 ? 8.258 29.422 3.541 1 97.31 141 HIS B O 1
ATOM 2442 N N . SER B 1 142 ? 6.844 27.891 4.379 1 97.88 142 SER B N 1
ATOM 2443 C CA . SER B 1 142 ? 7.887 26.906 4.672 1 97.88 142 SER B CA 1
ATOM 2444 C C . SER B 1 142 ? 8.633 26.5 3.408 1 97.88 142 SER B C 1
ATOM 2446 O O . SER B 1 142 ? 9.867 26.406 3.41 1 97.88 142 SER B O 1
ATOM 2448 N N . TYR B 1 143 ? 7.898 26.297 2.373 1 96.56 143 TYR B N 1
ATOM 2449 C CA . TYR B 1 143 ? 8.508 25.938 1.097 1 96.56 143 TYR B CA 1
ATOM 2450 C C . TYR B 1 143 ? 9.43 27.047 0.605 1 96.56 143 TYR B C 1
ATOM 2452 O O . TYR B 1 143 ? 10.594 26.781 0.279 1 96.56 143 TYR B O 1
ATOM 2460 N N . HIS B 1 144 ? 8.977 28.234 0.556 1 96.5 144 HIS B N 1
ATOM 2461 C CA . HIS B 1 144 ? 9.711 29.344 -0.015 1 96.5 144 HIS B CA 1
ATOM 2462 C C . HIS B 1 144 ? 10.969 29.656 0.793 1 96.5 144 HIS B C 1
ATOM 2464 O O . HIS B 1 144 ? 12.008 30.016 0.229 1 96.5 144 HIS B O 1
ATOM 2470 N N . ASN B 1 145 ? 10.891 29.516 2.041 1 96.94 145 ASN B N 1
ATOM 2471 C CA . ASN B 1 145 ? 12.008 29.875 2.908 1 96.94 145 ASN B CA 1
ATOM 2472 C C . ASN B 1 145 ? 12.867 28.656 3.254 1 96.94 145 ASN B C 1
ATOM 2474 O O . ASN B 1 145 ? 13.883 28.781 3.943 1 96.94 145 ASN B O 1
ATOM 2478 N N . LYS B 1 146 ? 12.453 27.5 2.842 1 97 146 LYS B N 1
ATOM 2479 C CA . LYS B 1 146 ? 13.133 26.25 3.15 1 97 146 LYS B CA 1
ATOM 2480 C C . LYS B 1 146 ? 13.391 26.109 4.648 1 97 146 LYS B C 1
ATOM 2482 O O . LYS B 1 146 ? 14.516 25.828 5.066 1 97 146 LYS B O 1
ATOM 2487 N N . SER B 1 147 ? 12.367 26.344 5.344 1 96.12 147 SER B N 1
ATOM 2488 C CA . SER B 1 147 ? 12.516 26.391 6.793 1 96.12 147 SER B CA 1
ATOM 2489 C C . SER B 1 147 ? 11.562 25.406 7.473 1 96.12 147 SER B C 1
ATOM 2491 O O . SER B 1 147 ? 10.516 25.062 6.914 1 96.12 147 SER B O 1
ATOM 2493 N N . SER B 1 148 ? 12 24.906 8.562 1 97.81 148 SER B N 1
ATOM 2494 C CA . SER B 1 148 ? 11.234 24.016 9.43 1 97.81 148 SER B CA 1
ATOM 2495 C C . SER B 1 148 ? 11.281 24.469 10.883 1 97.81 148 SER B C 1
ATOM 2497 O O . SER B 1 148 ? 12.359 24.609 11.461 1 97.81 148 SER B O 1
ATOM 2499 N N . PHE B 1 149 ? 10.148 24.766 11.43 1 96.5 149 PHE B N 1
ATOM 2500 C CA . PHE B 1 149 ? 10.148 25.141 12.836 1 96.5 149 PHE B CA 1
ATOM 2501 C C . PHE B 1 149 ? 8.75 25.016 13.43 1 96.5 149 PHE B C 1
ATOM 2503 O O . PHE B 1 149 ? 7.777 24.797 12.703 1 96.5 149 PHE B O 1
ATOM 2510 N N . SER B 1 150 ? 8.633 24.984 14.695 1 98.12 150 SER B N 1
ATOM 2511 C CA . SER B 1 150 ? 7.402 24.984 15.477 1 98.12 150 SER B CA 1
ATOM 2512 C C . SER B 1 150 ? 7.41 26.109 16.5 1 98.12 150 SER B C 1
ATOM 2514 O O . SER B 1 150 ? 8.469 26.531 16.984 1 98.12 150 SER B O 1
ATOM 2516 N N . TRP B 1 151 ? 6.277 26.672 16.812 1 96.94 151 TRP B N 1
ATOM 2517 C CA . TRP B 1 151 ? 6.207 27.688 17.859 1 96.94 151 TRP B CA 1
ATOM 2518 C C . TRP B 1 151 ? 4.84 27.688 18.531 1 96.94 151 TRP B C 1
ATOM 2520 O O . TRP B 1 151 ? 3.912 27.016 18.062 1 96.94 151 TRP B O 1
ATOM 2530 N N . LEU B 1 152 ? 4.727 28.344 19.75 1 97.44 152 LEU B N 1
ATOM 2531 C CA . LEU B 1 152 ? 3.518 28.312 20.562 1 97.44 152 LEU B CA 1
ATOM 2532 C C . LEU B 1 152 ? 3.037 29.734 20.875 1 97.44 152 LEU B C 1
ATOM 2534 O O . LEU B 1 152 ? 3.773 30.703 20.672 1 97.44 152 LEU B O 1
ATOM 2538 N N . ASP B 1 153 ? 1.818 29.828 21.328 1 94.81 153 ASP B N 1
ATOM 2539 C CA . ASP B 1 153 ? 1.221 30.938 22.062 1 94.81 153 ASP B CA 1
ATOM 2540 C C . ASP B 1 153 ? 0.799 32.062 21.109 1 94.81 153 ASP B C 1
ATOM 2542 O O . ASP B 1 153 ? -0.378 32.406 21.047 1 94.81 153 ASP B O 1
ATOM 2546 N N . GLU B 1 154 ? 1.84 32.562 20.328 1 94.5 154 GLU B N 1
ATOM 2547 C CA . GLU B 1 154 ? 1.511 33.688 19.453 1 94.5 154 GLU B CA 1
ATOM 2548 C C . GLU B 1 154 ? 1.839 33.375 18 1 94.5 154 GLU B C 1
ATOM 2550 O O . GLU B 1 154 ? 2.924 32.875 17.703 1 94.5 154 GLU B O 1
ATOM 2555 N N . PRO B 1 155 ? 0.852 33.719 17.156 1 95.31 155 PRO B N 1
ATOM 2556 C CA . PRO B 1 155 ? 1.146 33.5 15.75 1 95.31 155 PRO B CA 1
ATOM 2557 C C . PRO B 1 155 ? 2.184 34.469 15.188 1 95.31 155 PRO B C 1
ATOM 2559 O O . PRO B 1 155 ? 2.336 35.562 15.703 1 95.31 155 PRO B O 1
ATOM 2562 N N . LEU B 1 156 ? 2.846 34.031 14.227 1 93.75 156 LEU B N 1
ATOM 2563 C CA . LEU B 1 156 ? 3.717 34.938 13.484 1 93.75 156 LEU B CA 1
ATOM 2564 C C . LEU B 1 156 ? 2.896 35.938 12.703 1 93.75 156 LEU B C 1
ATOM 2566 O O . LEU B 1 156 ? 1.765 35.656 12.305 1 93.75 156 LEU B O 1
ATOM 2570 N N . ASP B 1 157 ? 3.455 37.062 12.477 1 93.62 157 ASP B N 1
ATOM 2571 C CA . ASP B 1 157 ? 2.762 38.219 11.898 1 93.62 157 ASP B CA 1
ATOM 2572 C C . ASP B 1 157 ? 2.123 37.844 10.562 1 93.62 157 ASP B C 1
ATOM 2574 O O . ASP B 1 157 ? 0.993 38.25 10.281 1 93.62 157 ASP B O 1
ATOM 2578 N N . PHE B 1 158 ? 2.826 37.125 9.773 1 92.56 158 PHE B N 1
ATOM 2579 C CA . PHE B 1 158 ? 2.355 36.875 8.422 1 92.56 158 PHE B CA 1
ATOM 2580 C C . PHE B 1 158 ? 1.135 35.969 8.43 1 92.56 158 PHE B C 1
ATOM 2582 O O . PHE B 1 158 ? 0.437 35.844 7.422 1 92.56 158 PHE B O 1
ATOM 2589 N N . LEU B 1 159 ? 0.81 35.312 9.57 1 94.31 159 LEU B N 1
ATOM 2590 C CA . LEU B 1 159 ? -0.363 34.469 9.688 1 94.31 159 LEU B CA 1
ATOM 2591 C C . LEU B 1 159 ? -1.539 35.219 10.289 1 94.31 159 LEU B C 1
ATOM 2593 O O . LEU B 1 159 ? -2.688 34.781 10.188 1 94.31 159 LEU B O 1
ATOM 2597 N N . MET B 1 160 ? -1.292 36.281 10.984 1 91 160 MET B N 1
ATOM 2598 C CA . MET B 1 160 ? -2.264 37 11.82 1 91 160 MET B CA 1
ATOM 2599 C C . MET B 1 160 ? -3.479 37.406 11.008 1 91 160 MET B C 1
ATOM 2601 O O . MET B 1 160 ? -4.617 37.219 11.43 1 91 160 MET B O 1
ATOM 2605 N N . ARG B 1 161 ? -3.178 38 9.859 1 88.75 161 ARG B N 1
ATOM 2606 C CA . ARG B 1 161 ? -4.285 38.469 9.039 1 88.75 161 ARG B CA 1
ATOM 2607 C C . ARG B 1 161 ? -5.191 37.344 8.609 1 88.75 161 ARG B C 1
ATOM 2609 O O . ARG B 1 161 ? -6.414 37.469 8.617 1 88.75 161 ARG B O 1
ATOM 2616 N N . LYS B 1 162 ? -4.586 36.219 8.258 1 90.19 162 LYS B N 1
ATOM 2617 C CA . LYS B 1 162 ? -5.359 35.094 7.805 1 90.19 162 LYS B CA 1
ATOM 2618 C C . LYS B 1 162 ? -6.152 34.469 8.953 1 90.19 162 LYS B C 1
ATOM 2620 O O . LYS B 1 162 ? -7.266 33.969 8.75 1 90.19 162 LYS B O 1
ATOM 2625 N N . LEU B 1 163 ? -5.609 34.469 10.117 1 90.75 163 LEU B N 1
ATOM 2626 C CA . LEU B 1 163 ? -6.277 33.938 11.297 1 90.75 163 LEU B CA 1
ATOM 2627 C C . LEU B 1 163 ? -7.516 34.75 11.633 1 90.75 163 LEU B C 1
ATOM 2629 O O . LEU B 1 163 ? -8.562 34.188 11.969 1 90.75 163 LEU B O 1
ATOM 2633 N N . VAL B 1 164 ? -7.414 36 11.516 1 85.38 164 VAL B N 1
ATOM 2634 C CA . VAL B 1 164 ? -8.523 36.906 11.812 1 85.38 164 VAL B CA 1
ATOM 2635 C C . VAL B 1 164 ? -9.617 36.75 10.758 1 85.38 164 VAL B C 1
ATOM 2637 O O . VAL B 1 164 ? -10.805 36.688 11.086 1 85.38 164 VAL B O 1
ATOM 2640 N N . ASP B 1 165 ? -9.172 36.656 9.5 1 84 165 ASP B N 1
ATOM 2641 C CA . ASP B 1 165 ? -10.109 36.5 8.398 1 84 165 ASP B CA 1
ATOM 2642 C C . ASP B 1 165 ? -10.938 35.219 8.57 1 84 165 ASP B C 1
ATOM 2644 O O . ASP B 1 165 ? -12.102 35.188 8.148 1 84 165 ASP B O 1
ATOM 2648 N N . ASP B 1 166 ? -10.344 34.188 9.094 1 83.19 166 ASP B N 1
ATOM 2649 C CA . ASP B 1 166 ? -10.977 32.875 9.273 1 83.19 166 ASP B CA 1
ATOM 2650 C C . ASP B 1 166 ? -12.148 32.969 10.25 1 83.19 166 ASP B C 1
ATOM 2652 O O . ASP B 1 166 ? -13.125 32.219 10.133 1 83.19 166 ASP B O 1
ATOM 2656 N N . VAL B 1 167 ? -11.961 33.719 11.383 1 73.88 167 VAL B N 1
ATOM 2657 C CA . VAL B 1 167 ? -12.938 33.719 12.469 1 73.88 167 VAL B CA 1
ATOM 2658 C C . VAL B 1 167 ? -13.898 34.875 12.328 1 73.88 167 VAL B C 1
ATOM 2660 O O . VAL B 1 167 ? -14.93 34.938 13 1 73.88 167 VAL B O 1
ATOM 2663 N N . SER B 1 168 ? -13.57 35.938 11.523 1 61.12 168 SER B N 1
ATOM 2664 C CA . SER B 1 168 ? -14.375 37.156 11.453 1 61.12 168 SER B CA 1
ATOM 2665 C C . SER B 1 168 ? -15.734 36.875 10.82 1 61.12 168 SER B C 1
ATOM 2667 O O . SER B 1 168 ? -15.82 36.312 9.734 1 61.12 168 SER B O 1
ATOM 2669 N N . VAL B 1 169 ? -16.75 36.375 11.68 1 49.34 169 VAL B N 1
ATOM 2670 C CA . VAL B 1 169 ? -18.156 36.469 11.359 1 49.34 169 VAL B CA 1
ATOM 2671 C C . VAL B 1 169 ? -18.516 37.906 11.008 1 49.34 169 VAL B C 1
ATOM 2673 O O . VAL B 1 169 ? -18.438 38.812 11.859 1 49.34 169 VAL B O 1
ATOM 2676 N N . PHE B 1 170 ? -17.938 38.5 10.008 1 37.47 170 PHE B N 1
ATOM 2677 C CA . PHE B 1 170 ? -18.719 39.719 9.852 1 37.47 170 PHE B CA 1
ATOM 2678 C C . PHE B 1 170 ? -20.109 39.406 9.289 1 37.47 170 PHE B C 1
ATOM 2680 O O . PHE B 1 170 ? -20.266 38.406 8.555 1 37.47 170 PHE B O 1
#

Radius of gyration: 27.12 Å; Cα contacts (8 Å, |Δi|>4): 715; chains: 2; bounding box: 60×77×55 Å

Sequence (340 aa):
MTELPETKWRKPDPRFIKLNVDAAFFAHEGIGATAAILRDNRGNFIAAHCKFIAIAADAITTKAMAMRDGLLFANSLGFSRIEVESDSLQVINFCSGQTRWWDEAAVVFAECIDICSSIGKVTFKHCLRSYNNVAHVLANHSYHNKSSFSWLDEPLDFLMRKLVDDVSVFMTELPETKWRKPDPRFIKLNVDAAFFAHEGIGATAAILRDNRGNFIAAHCKFIAIAADAITTKAMAMRDGLLFANSLGFSRIEVESDSLQVINFCSGQTRWWDEAAVVFAECIDICSSIGKVTFKHCLRSYNNVAHVLANHSYHNKSSFSWLDEPLDFLMRKLVDDVSVF

InterPro domains:
  IPR002156 Ribonuclease H domain [PF13456] (20-141)
  IPR012337 Ribonuclease H-like superfamily [SSF53098] (17-144)
  IPR036397 Ribonuclease H superfamily [G3DSA:3.30.420.10] (16-144)
  IPR044730 Ribonuclease H-like domain, plant type [cd06222] (19-140)
  IPR052929 RNase H-like EbsB-related [PTHR47074] (5-158)

Foldseek 3Di:
DPPPPPPDDDFDDQLAKEKEKDKAADPVQQWMKIKIWIDHRVRHGDDIDMGTGNHHDDRVRRGLVNVVVHVVVCVVVPGDHYDYDYPDPVNVCCVVVVDPPDDPVVVVVVVVVVVVVVPDDDDDDDDDPLLCVLVVVVVVVCVVVVDDDDDDDDDDPVSVVVVCVNVPPD/DPPPPPPDDDFDDQLAKEKEKDKAADPVQQWMKIKIWIDHRVRHGDDIDMGTGNHHDDRVVRRLVNVVVHVVVCVVVPGDHYDYDYPDPVNVCCVVVVDPPDDPVVVVVVVVVVVVVVPDDDDDDDDDPLLCVLVVVVVVVCVVVVDDDDDDDDDDPVSVVVVCVNPPPD

Solvent-accessible surface area (backbone atoms only — not comparable to full-atom values): 17556 Å² total; per-residue (Å²): 130,80,76,69,78,89,62,43,54,75,71,43,61,80,85,22,34,29,33,35,29,25,48,32,65,40,76,91,74,26,28,22,10,17,8,20,36,34,24,42,44,85,67,46,64,44,34,39,38,29,34,46,32,81,76,32,92,45,60,66,35,38,42,30,44,7,50,31,52,31,52,49,52,44,44,74,74,65,53,44,35,38,35,36,35,28,51,45,58,68,57,36,31,36,75,65,61,78,37,78,66,61,58,75,37,33,58,38,47,51,49,36,55,55,50,46,70,74,26,71,45,74,46,69,39,70,44,54,64,76,41,42,47,54,22,46,52,43,2,45,50,15,43,76,66,65,35,63,54,69,54,59,65,65,76,55,73,90,48,46,64,48,54,48,62,34,66,59,77,118,130,80,75,70,78,89,62,42,55,74,72,44,61,79,84,21,33,29,35,35,29,25,49,32,64,40,76,93,75,26,28,22,11,18,7,21,35,34,24,42,45,84,67,46,65,43,35,39,38,30,34,45,32,81,77,32,90,47,60,67,37,38,42,32,43,8,50,30,52,32,52,51,51,44,44,74,74,66,53,44,34,37,36,36,34,28,53,44,57,70,58,36,31,37,74,64,60,78,36,78,66,60,57,73,38,33,59,37,48,52,49,36,54,55,51,46,70,74,25,72,46,73,46,69,40,69,44,57,64,75,42,42,48,54,21,46,52,44,2,45,49,14,44,76,64,66,34,62,56,70,53,60,67,61,76,56,74,91,46,46,64,48,53,48,61,34,66,56,78,120

Secondary structure (DSSP, 8-state):
-----S-S-----TT-EEEEEEEEEETTTTEEEEEEEEE-TTS-EEEEEEEEESS---HHHHHHHHHHHHHHHHHHTT--EEEEEES-HHHHHHHHTSS-SS-HHHHHHHHHHHHHHHSSEEEEEE--GGG-HHHHHHHHHHHHHT--EEEESS--HHHHHHHHHHH---/-----S-S-----TTSEEEEEEEEEETTTTEEEEEEEEE-TTS-EEEEEEEEESS---HHHHHHHHHHHHHHHHHHTT--EEEEEES-HHHHHHHHTSS-SS-HHHHHHHHHHHHHHHSSEEEEEE--GGG-HHHHHHHHHHHHHT--EEEESS--HHHHHHHHHHH---

Nearest PDB structures (foldseek):
  3u3g-assembly3_C  TM=6.020E-01  e=2.098E-05  uncultured organism
  3hst-assembly2_B  TM=6.225E-01  e=4.285E-05  Mycobacterium tuberculosis
  4h8k-assembly1_B  TM=6.013E-01  e=2.549E-05  uncultured organism
  3hst-assembly4_D  TM=6.798E-01  e=7.955E-04  Mycobacterium tuberculosis
  5i4a-assembly2_C  TM=6.517E-01  e=9.376E-03  Marinitoga piezophila KA3